Protein AF-A0A9E5FKU5-F1 (afdb_monomer_lite)

Sequence (200 aa):
MCGKFMVETLPLEEPFHWKNTEWNAHSIFFLQFTIFSQDIYVVFNFYYYFYPKIKNKFMKKFILFIGLGLILATFNSCKKAGCTDLKADNYSSKAKTNDGSCTYSEKLIFWQNYASTQTWGGSAVLKIYVDGAYLGSFATSEYIATAPDCASNGQLNKTIDFGNSTTKTVNVKVLDENNYEWYNQNITMNAGSCTTYQIL

Secondary structure (DSSP, 8-state):
------------PPP---------S--PEEEEEEEEETTEEEEEEEEE--------HHHHHHHHHHHHHHHHTT----PPBS---TTSTT--TT-SB--S---EEEEEEEE--TTGGGTSTT--EEEEEETTEEEEEEETT---SS---SS---SEEEEEEEET-SEEEEEEEEEETT--EEEEEEEEEETTS-EEEE--

Foldseek 3Di:
DPDDPDPDPDDDDDDDDDPDDDDDQDDWDWDWDWDDDPPDTDIDTDTDGDDPDDPDPVVVVVVVVVVVVVVVVPPDDPQAEDQCDPLFPGHDPSHPHYPLQGWFKAKEAEFEAQVQLVVPPPFQKKWKDKQNHTFDMDTSRDHDHDFDFRVDCHRHMDMDTPTSDQKDKIWIWIATPVRDTPDTDIDMDGGPDHHYDYND

Radius of gyration: 33.8 Å; chains: 1; bounding box: 79×30×86 Å

pLDDT: mean 75.84, std 24.45, range [28.92, 98.31]

Structure (mmCIF, N/CA/C/O backbone):
data_AF-A0A9E5FKU5-F1
#
_entry.id   AF-A0A9E5FKU5-F1
#
loop_
_atom_site.group_PDB
_atom_site.id
_atom_site.type_symbol
_atom_site.label_atom_id
_atom_site.label_alt_id
_atom_site.label_comp_id
_atom_site.label_asym_id
_atom_site.label_entity_id
_atom_site.label_seq_id
_atom_site.pdbx_PDB_ins_code
_atom_site.Cartn_x
_atom_site.Cartn_y
_atom_site.Cartn_z
_atom_site.occupancy
_atom_site.B_iso_or_equiv
_atom_site.auth_seq_id
_atom_site.auth_comp_id
_atom_site.auth_asym_id
_atom_site.auth_atom_id
_atom_site.pdbx_PDB_model_num
ATOM 1 N N . MET A 1 1 ? -19.708 -5.131 25.000 1.00 35.03 1 MET A N 1
ATOM 2 C CA . MET A 1 1 ? -20.555 -4.529 23.944 1.00 35.03 1 MET A CA 1
ATOM 3 C C . MET A 1 1 ? -21.812 -3.913 24.562 1.00 35.03 1 MET A C 1
ATOM 5 O O . MET A 1 1 ? -22.457 -4.572 25.370 1.00 35.03 1 MET A O 1
ATOM 9 N N . CYS A 1 2 ? -22.143 -2.652 24.254 1.00 37.88 2 CYS A N 1
ATOM 10 C CA . CYS A 1 2 ? -23.420 -2.040 24.659 1.00 37.88 2 CYS A CA 1
ATOM 11 C C . CYS A 1 2 ? -24.486 -2.592 23.690 1.00 37.88 2 CYS A C 1
ATOM 13 O O . CYS A 1 2 ? -24.573 -2.160 22.543 1.00 37.88 2 CYS A O 1
ATOM 15 N N . GLY A 1 3 ? -25.208 -3.630 24.124 1.00 33.97 3 GLY A N 1
ATOM 16 C CA . GLY A 1 3 ? -26.333 -4.188 23.383 1.00 33.97 3 GLY A CA 1
ATOM 17 C C . GLY A 1 3 ? -27.404 -3.119 23.192 1.00 33.97 3 GLY A C 1
ATOM 18 O O . GLY A 1 3 ? -27.646 -2.295 24.076 1.00 33.97 3 GLY A O 1
ATOM 19 N N . LYS A 1 4 ? -28.026 -3.108 22.015 1.00 35.72 4 LYS A N 1
ATOM 20 C CA . LYS A 1 4 ? -29.236 -2.335 21.749 1.00 35.72 4 LYS A CA 1
ATOM 21 C C . LYS A 1 4 ? -30.261 -2.738 22.814 1.00 35.72 4 LYS A C 1
ATOM 23 O O . LYS A 1 4 ? -30.715 -3.877 22.813 1.00 35.72 4 LYS A O 1
ATOM 28 N N . PHE A 1 5 ? -30.580 -1.837 23.743 1.00 32.62 5 PHE A N 1
ATOM 29 C CA . PHE A 1 5 ? -31.650 -2.051 24.715 1.00 32.62 5 PHE A CA 1
ATOM 30 C C . PHE A 1 5 ? -32.976 -2.055 23.954 1.00 32.62 5 PHE A C 1
ATOM 32 O O . PHE A 1 5 ? -33.588 -1.011 23.744 1.00 32.62 5 PHE A O 1
ATOM 39 N N . MET A 1 6 ? -33.385 -3.227 23.479 1.00 30.66 6 MET A N 1
ATOM 40 C CA . MET A 1 6 ? -34.760 -3.464 23.067 1.00 30.66 6 MET A CA 1
ATOM 41 C C . MET A 1 6 ? -35.475 -4.019 24.291 1.00 30.66 6 MET A C 1
ATOM 43 O O . MET A 1 6 ? -35.272 -5.163 24.685 1.00 30.66 6 MET A O 1
ATOM 47 N N . VAL A 1 7 ? -36.237 -3.151 24.954 1.00 31.56 7 VAL A N 1
ATOM 48 C CA . VAL A 1 7 ? -37.189 -3.560 25.984 1.00 31.56 7 VAL A CA 1
ATOM 49 C C . VAL A 1 7 ? -38.408 -4.081 25.233 1.00 31.56 7 VAL A C 1
ATOM 51 O O . VAL A 1 7 ? -39.302 -3.315 24.892 1.00 31.56 7 VAL A O 1
ATOM 54 N N . GLU A 1 8 ? -38.417 -5.370 24.906 1.00 32.34 8 GLU A N 1
ATOM 55 C CA . GLU A 1 8 ? -39.659 -6.037 24.528 1.00 32.34 8 GLU A CA 1
ATOM 56 C C . GLU A 1 8 ? -40.404 -6.380 25.814 1.00 32.34 8 GLU A C 1
ATOM 58 O O . GLU A 1 8 ? -40.027 -7.270 26.576 1.00 32.34 8 GLU A O 1
ATOM 63 N N . THR A 1 9 ? -41.455 -5.612 26.093 1.00 32.81 9 THR A N 1
ATOM 64 C CA . THR A 1 9 ? -42.452 -5.980 27.091 1.00 32.81 9 THR A CA 1
ATOM 65 C C . THR A 1 9 ? -43.253 -7.140 26.510 1.00 32.81 9 THR A C 1
ATOM 67 O O . THR A 1 9 ? -44.116 -6.917 25.660 1.00 32.81 9 THR A O 1
ATOM 70 N N . LEU A 1 10 ? -42.960 -8.375 26.921 1.00 32.91 10 LEU A N 1
ATOM 71 C CA . LEU A 1 10 ? -43.871 -9.481 26.637 1.00 32.91 10 LEU A CA 1
ATOM 72 C C . LEU A 1 10 ? -45.219 -9.182 27.319 1.00 32.91 10 LEU A C 1
ATOM 74 O O . LEU A 1 10 ? -45.225 -8.716 28.465 1.00 32.91 10 LEU A O 1
ATOM 78 N N . PRO A 1 11 ? -46.349 -9.376 26.620 1.00 31.19 11 PRO A N 1
ATOM 79 C CA . PRO A 1 11 ? -47.666 -9.082 27.161 1.00 31.19 11 PRO A CA 1
ATOM 80 C C . PRO A 1 11 ? -47.907 -9.940 28.405 1.00 31.19 11 PRO A C 1
ATOM 82 O O . PRO A 1 11 ? -47.699 -11.151 28.392 1.00 31.19 11 PRO A O 1
ATOM 85 N N . LEU A 1 12 ? -48.313 -9.278 29.489 1.00 32.62 12 LEU A N 1
ATOM 86 C CA . LEU A 1 12 ? -48.772 -9.920 30.713 1.00 32.62 12 LEU A CA 1
ATOM 87 C C . LEU A 1 12 ? -49.976 -10.805 30.360 1.00 32.62 12 LEU A C 1
ATOM 89 O O . LEU A 1 12 ? -51.011 -10.279 29.951 1.00 32.62 12 LEU A O 1
ATOM 93 N N . GLU A 1 13 ? -49.847 -12.124 30.507 1.00 35.19 13 GLU A N 1
ATOM 94 C CA . GLU A 1 13 ? -51.021 -12.996 30.568 1.00 35.19 13 GLU A CA 1
ATOM 95 C C . GLU A 1 13 ? -51.885 -12.601 31.781 1.00 35.19 13 GLU A C 1
ATOM 97 O O . GLU A 1 13 ? -51.386 -12.166 32.823 1.00 35.19 13 GLU A O 1
ATOM 102 N N . GLU A 1 14 ? -53.198 -12.669 31.575 1.00 37.25 14 GLU A N 1
ATOM 103 C CA . GLU A 1 14 ? -54.266 -12.027 32.344 1.00 37.25 14 GLU A CA 1
ATOM 104 C C . GLU A 1 14 ? -54.298 -12.310 33.865 1.00 37.25 14 GLU A C 1
ATOM 106 O O . GLU A 1 14 ? -53.792 -13.327 34.348 1.00 37.25 14 GLU A O 1
ATOM 111 N N . PRO A 1 15 ? -54.931 -11.419 34.662 1.00 33.78 15 PRO A N 1
ATOM 112 C CA . PRO A 1 15 ? -54.923 -11.506 36.116 1.00 33.78 15 PRO A CA 1
ATOM 113 C C . PRO A 1 15 ? -55.766 -12.682 36.623 1.00 33.78 15 PRO A C 1
ATOM 115 O O . PRO A 1 15 ? -56.990 -12.711 36.497 1.00 33.78 15 PRO A O 1
ATOM 118 N N . PHE A 1 16 ? -55.111 -13.624 37.301 1.00 31.00 16 PHE A N 1
ATOM 119 C CA . PHE A 1 16 ? -55.791 -14.671 38.054 1.00 31.00 16 PHE A CA 1
ATOM 120 C C . PHE A 1 16 ? -56.510 -14.049 39.265 1.00 31.00 16 PHE A C 1
ATOM 122 O O . PHE A 1 16 ? -55.887 -13.574 40.219 1.00 31.00 16 PHE A O 1
ATOM 129 N N . HIS A 1 17 ? -57.841 -14.020 39.208 1.00 28.92 17 HIS A N 1
ATOM 130 C CA . HIS A 1 17 ? -58.710 -13.593 40.300 1.00 28.92 17 HIS A CA 1
ATOM 131 C C . HIS A 1 17 ? -58.639 -14.588 41.470 1.00 28.92 17 HIS A C 1
ATOM 133 O O . HIS A 1 17 ? -59.134 -15.708 41.364 1.00 28.92 17 HIS A O 1
ATOM 139 N N . TRP A 1 18 ? -58.126 -14.156 42.625 1.00 31.81 18 TRP A N 1
ATOM 140 C CA . TRP A 1 18 ? -58.253 -14.901 43.882 1.00 31.81 18 TRP A CA 1
ATOM 141 C C . TRP A 1 18 ? -59.281 -14.211 44.786 1.00 31.81 18 TRP A C 1
ATOM 143 O O . TRP A 1 18 ? -59.086 -13.080 45.232 1.00 31.81 18 TRP A O 1
ATOM 153 N N . LYS A 1 19 ? -60.405 -14.893 45.035 1.00 31.81 19 LYS A N 1
ATOM 154 C CA . LYS A 1 19 ? -61.363 -14.543 46.092 1.00 31.81 19 LYS A CA 1
ATOM 155 C C . LYS A 1 19 ? -60.757 -14.885 47.458 1.00 31.81 19 LYS A C 1
ATOM 157 O O . LYS A 1 19 ? -60.243 -15.981 47.631 1.00 31.81 19 LYS A O 1
ATOM 162 N N . ASN A 1 20 ? -60.873 -13.940 48.393 1.00 38.78 20 ASN A N 1
ATOM 163 C CA . ASN A 1 20 ? -60.803 -14.056 49.855 1.00 38.78 20 ASN A CA 1
ATOM 164 C C . ASN A 1 20 ? -60.113 -15.299 50.444 1.00 38.78 20 ASN A C 1
ATOM 166 O O . ASN A 1 20 ? -60.769 -16.316 50.639 1.00 38.78 20 ASN A O 1
ATOM 170 N N . THR A 1 21 ? -58.869 -15.140 50.901 1.00 32.44 21 THR A N 1
ATOM 171 C CA . THR A 1 21 ? -58.333 -15.885 52.055 1.00 32.44 21 THR A CA 1
ATOM 172 C C . THR A 1 21 ? -57.189 -15.098 52.695 1.00 32.44 21 THR A C 1
ATOM 174 O O . THR A 1 21 ? -56.475 -14.355 52.026 1.00 32.44 21 THR A O 1
ATOM 177 N N . GLU A 1 22 ? -57.089 -15.205 54.014 1.00 33.56 22 GLU A N 1
ATOM 178 C CA . GLU A 1 22 ? -56.229 -14.433 54.909 1.00 33.56 22 GLU A CA 1
ATOM 179 C C . GLU A 1 22 ? -54.730 -14.549 54.563 1.00 33.56 22 GLU A C 1
ATOM 181 O O . GLU A 1 22 ? -54.222 -15.617 54.225 1.00 33.56 22 GLU A O 1
ATOM 186 N N . TRP A 1 23 ? -54.012 -13.424 54.637 1.00 35.03 23 TRP A N 1
ATOM 187 C CA . TRP A 1 23 ? -52.621 -13.294 54.194 1.00 35.03 23 TRP A CA 1
ATOM 188 C C . TRP A 1 23 ? -51.634 -13.719 55.290 1.00 35.03 23 TRP A C 1
ATOM 190 O O . TRP A 1 23 ? -51.460 -12.997 56.271 1.00 35.03 23 TRP A O 1
ATOM 200 N N . ASN A 1 24 ? -50.923 -14.832 55.084 1.00 30.25 24 ASN A N 1
ATOM 201 C CA . ASN A 1 24 ? -49.701 -15.165 55.823 1.00 30.25 24 ASN A CA 1
ATOM 202 C C . ASN A 1 24 ? -48.448 -14.804 55.001 1.00 30.25 24 ASN A C 1
ATOM 204 O O . ASN A 1 24 ? -48.411 -14.934 53.780 1.00 30.25 24 ASN A O 1
ATOM 208 N N . ALA A 1 25 ? -47.429 -14.302 55.696 1.00 35.94 25 ALA A N 1
ATOM 209 C CA . ALA A 1 25 ? -46.395 -13.380 55.218 1.00 35.94 25 ALA A CA 1
ATOM 210 C C . ALA A 1 25 ? -45.280 -13.930 54.289 1.00 35.94 25 ALA A C 1
ATOM 212 O O . ALA A 1 25 ? -44.162 -13.431 54.363 1.00 35.94 25 ALA A O 1
ATOM 213 N N . HIS A 1 26 ? -45.527 -14.901 53.402 1.00 38.62 26 HIS A N 1
ATOM 214 C CA . HIS A 1 26 ? -44.462 -15.532 52.589 1.00 38.62 26 HIS A CA 1
ATOM 215 C C . HIS A 1 26 ? -44.737 -15.594 51.073 1.00 38.62 26 HIS A C 1
ATOM 217 O O . HIS A 1 26 ? -44.364 -16.558 50.409 1.00 38.62 26 HIS A O 1
ATOM 223 N N . SER A 1 27 ? -45.365 -14.578 50.485 1.00 42.38 27 SER A N 1
ATOM 224 C CA . SER A 1 27 ? -45.537 -14.527 49.024 1.00 42.38 27 SER A CA 1
ATOM 225 C C . SER A 1 27 ? -44.300 -13.901 48.363 1.00 42.38 27 SER A C 1
ATOM 227 O O . SER A 1 27 ? -44.105 -12.688 48.443 1.00 42.38 27 SER A O 1
ATOM 229 N N . ILE A 1 28 ? -43.457 -14.718 47.724 1.00 47.97 28 ILE A N 1
ATOM 230 C CA . ILE A 1 28 ? -42.300 -14.273 46.926 1.00 47.97 28 ILE A CA 1
ATOM 231 C C . ILE A 1 28 ? -42.784 -14.002 45.498 1.00 47.97 28 ILE A C 1
ATOM 233 O O . ILE A 1 28 ? -43.271 -14.914 44.833 1.00 47.97 28 ILE A O 1
ATOM 237 N N . PHE A 1 29 ? -42.652 -12.764 45.018 1.00 48.91 29 PHE A N 1
ATOM 238 C CA . PHE A 1 29 ? -42.871 -12.436 43.605 1.00 48.91 29 PHE A CA 1
ATOM 239 C C . PHE A 1 29 ? -41.533 -12.438 42.866 1.00 48.91 29 PHE A C 1
ATOM 241 O O . PHE A 1 29 ? -40.591 -11.751 43.270 1.00 48.91 29 PHE A O 1
ATOM 248 N N . PHE A 1 30 ? -41.466 -13.218 41.789 1.00 47.22 30 PHE A N 1
ATOM 249 C CA . PHE A 1 30 ? -40.287 -13.360 40.942 1.00 47.22 30 PHE A CA 1
ATOM 250 C C . PHE A 1 30 ? -40.413 -12.426 39.742 1.00 47.22 30 PHE A C 1
ATOM 252 O O . PHE A 1 30 ? -41.356 -12.544 38.962 1.00 47.22 30 PHE A O 1
ATOM 259 N N . LEU A 1 31 ? -39.465 -11.501 39.592 1.00 48.41 31 LEU A N 1
ATOM 260 C CA . LEU A 1 31 ? -39.347 -10.681 38.391 1.00 48.41 31 LEU A CA 1
ATOM 261 C C . LEU A 1 31 ? -37.976 -10.952 37.767 1.00 48.41 31 LEU A C 1
ATOM 263 O O . LEU A 1 31 ? -36.940 -10.563 38.311 1.00 48.41 31 LEU A O 1
ATOM 267 N N . GLN A 1 32 ? -37.985 -11.684 36.654 1.00 50.00 32 GLN A N 1
ATOM 268 C CA . GLN A 1 32 ? -36.788 -12.065 35.913 1.00 50.00 32 GLN A CA 1
ATOM 269 C C . GLN A 1 32 ? -36.499 -10.995 34.858 1.00 50.00 32 GLN A C 1
ATOM 271 O O . GLN A 1 32 ? -37.307 -10.795 33.953 1.00 50.00 32 GLN A O 1
ATOM 276 N N . PHE A 1 33 ? -35.339 -10.343 34.931 1.00 46.09 33 PHE A N 1
ATOM 277 C CA . PHE A 1 33 ? -34.839 -9.527 33.825 1.00 46.09 33 PHE A CA 1
ATOM 278 C C . PHE A 1 33 ? -33.571 -10.154 33.262 1.00 46.09 33 PHE A C 1
ATOM 280 O O . PHE A 1 33 ? -32.589 -10.375 33.977 1.00 46.09 33 PHE A O 1
ATOM 287 N N . THR A 1 34 ? -33.599 -10.422 31.961 1.00 46.34 34 THR A N 1
ATOM 288 C CA . THR A 1 34 ? -32.463 -10.981 31.229 1.00 46.34 34 THR A CA 1
ATOM 289 C C . THR A 1 34 ? -31.906 -9.898 30.322 1.00 46.34 34 THR A C 1
ATOM 291 O O . THR A 1 34 ? -32.622 -9.383 29.466 1.00 46.34 34 THR A O 1
ATOM 294 N N . ILE A 1 35 ? -30.639 -9.533 30.518 1.00 49.44 35 ILE A N 1
ATOM 295 C CA . ILE A 1 35 ? -29.950 -8.575 29.650 1.00 49.44 35 ILE A CA 1
ATOM 296 C C . ILE A 1 35 ? -29.057 -9.366 28.696 1.00 49.44 35 ILE A C 1
ATOM 298 O O . ILE A 1 35 ? -28.172 -10.096 29.141 1.00 49.44 35 ILE A O 1
ATOM 302 N N . PHE A 1 36 ? -29.288 -9.208 27.392 1.00 39.84 36 PHE A N 1
ATOM 303 C CA . PHE A 1 36 ? -28.471 -9.815 26.343 1.00 39.84 36 PHE A CA 1
ATOM 304 C C . PHE A 1 36 ? -27.424 -8.829 25.814 1.00 39.84 36 PHE A C 1
ATOM 306 O O . PHE A 1 36 ? -27.740 -7.715 25.391 1.00 39.84 36 PHE A O 1
ATOM 313 N N . SER A 1 37 ? -26.168 -9.269 25.784 1.00 44.94 37 SER A N 1
ATOM 314 C CA . SER A 1 37 ? -25.103 -8.684 24.970 1.00 44.94 37 SER A CA 1
ATOM 315 C C . SER A 1 37 ? -24.270 -9.818 24.380 1.00 44.94 37 SER A C 1
ATOM 317 O O . SER A 1 37 ? -24.217 -10.891 24.975 1.00 44.94 37 SER A O 1
ATOM 319 N N . GLN A 1 38 ? -23.657 -9.584 23.217 1.00 44.19 38 GLN A N 1
ATOM 320 C CA . GLN A 1 38 ? -23.127 -10.605 22.298 1.00 44.19 38 GLN A CA 1
ATOM 321 C C . GLN A 1 38 ? -22.184 -11.654 22.929 1.00 44.19 38 GLN A C 1
ATOM 323 O O . GLN A 1 38 ? -22.086 -12.733 22.362 1.00 44.19 38 GLN A O 1
ATOM 328 N N . ASP A 1 39 ? -21.612 -11.409 24.118 1.00 38.81 39 ASP A N 1
ATOM 329 C CA . ASP A 1 39 ? -20.698 -12.339 24.804 1.00 38.81 39 ASP A CA 1
ATOM 330 C C . ASP A 1 39 ? -20.979 -12.572 26.309 1.00 38.81 39 ASP A C 1
ATOM 332 O O . ASP A 1 39 ? -20.217 -13.275 26.971 1.00 38.81 39 ASP A O 1
ATOM 336 N N . ILE A 1 40 ? -22.024 -11.974 26.908 1.00 40.16 40 ILE A N 1
ATOM 337 C CA . ILE A 1 40 ? -22.266 -12.063 28.366 1.00 40.16 40 ILE A CA 1
ATOM 338 C C . ILE A 1 40 ? -23.757 -12.231 28.674 1.00 40.16 40 ILE A C 1
ATOM 340 O O . ILE A 1 40 ? -24.580 -11.391 28.307 1.00 40.16 40 ILE A O 1
ATOM 344 N N . TYR A 1 41 ? -24.072 -13.279 29.441 1.00 48.22 41 TYR A N 1
ATOM 345 C CA . TYR A 1 41 ? -25.391 -13.533 30.017 1.00 48.22 41 TYR A CA 1
ATOM 346 C C . TYR A 1 41 ? -25.429 -13.019 31.456 1.00 48.22 41 TYR A C 1
ATOM 348 O O . TYR A 1 41 ? -24.822 -13.618 32.344 1.00 48.22 41 TYR A O 1
ATOM 356 N N . VAL A 1 42 ? -26.144 -11.917 31.701 1.00 46.56 42 VAL A N 1
ATOM 357 C CA . VAL A 1 42 ? -26.398 -11.447 33.070 1.00 46.56 42 VAL A CA 1
ATOM 358 C C . VAL A 1 42 ? -27.871 -11.631 33.393 1.00 46.56 42 VAL A C 1
ATOM 360 O O . VAL A 1 42 ? -28.744 -10.958 32.841 1.00 46.56 42 VAL A O 1
ATOM 363 N N . VAL A 1 43 ? -28.133 -12.574 34.295 1.00 46.62 43 VAL A N 1
ATOM 364 C CA . VAL A 1 43 ? -29.465 -12.856 34.821 1.00 46.62 43 VAL A CA 1
ATOM 365 C C . VAL A 1 43 ? -29.618 -12.114 36.141 1.00 46.62 43 VAL A C 1
ATOM 367 O O . VAL A 1 43 ? -28.986 -12.470 37.137 1.00 46.62 43 VAL A O 1
ATOM 370 N N . PHE A 1 44 ? -30.460 -11.083 36.158 1.00 47.84 44 PHE A N 1
ATOM 371 C CA . PHE A 1 44 ? -30.810 -10.393 37.393 1.00 47.84 44 PHE A CA 1
ATOM 372 C C . PHE A 1 44 ? -32.068 -11.032 37.979 1.00 47.84 44 PHE A C 1
ATOM 374 O O . PHE A 1 44 ? -33.174 -10.848 37.471 1.00 47.84 44 PHE A O 1
ATOM 381 N N . ASN A 1 45 ? -31.884 -11.795 39.057 1.00 46.91 45 ASN A N 1
ATOM 382 C CA . ASN A 1 45 ? -32.985 -12.328 39.853 1.00 46.91 45 ASN A CA 1
ATOM 383 C C . ASN A 1 45 ? -33.336 -11.309 40.942 1.00 46.91 45 ASN A C 1
ATOM 385 O O . ASN A 1 45 ? -32.579 -11.144 41.902 1.00 46.91 45 ASN A O 1
ATOM 389 N N . PHE A 1 46 ? -34.469 -10.620 40.799 1.00 50.56 46 PHE A N 1
ATOM 390 C CA . PHE A 1 46 ? -34.976 -9.731 41.841 1.00 50.56 46 PHE A CA 1
ATOM 391 C C . PHE A 1 46 ? -35.963 -10.486 42.732 1.00 50.56 46 PHE A C 1
ATOM 393 O O . PHE A 1 46 ? -37.057 -10.849 42.304 1.00 50.56 46 PHE A O 1
ATOM 400 N N . TYR A 1 47 ? -35.570 -10.704 43.986 1.00 46.88 47 TYR A N 1
ATOM 401 C CA . TYR A 1 47 ? -36.426 -11.287 45.015 1.00 46.88 47 TYR A CA 1
ATOM 402 C C . TYR A 1 47 ? -37.138 -10.165 45.772 1.00 46.88 47 TYR A C 1
ATOM 404 O O . TYR A 1 47 ? -36.513 -9.440 46.550 1.00 46.88 47 TYR A O 1
ATOM 412 N N . TYR A 1 48 ? -38.445 -10.010 45.557 1.00 44.75 48 TYR A N 1
ATOM 413 C CA . TYR A 1 48 ? -39.246 -9.063 46.328 1.00 44.75 48 TYR A CA 1
ATOM 414 C C . TYR A 1 48 ? -39.757 -9.722 47.608 1.00 44.75 48 TYR A C 1
ATOM 416 O O . TYR A 1 48 ? -40.644 -10.573 47.578 1.00 44.75 48 TYR A O 1
ATOM 424 N N . TYR A 1 49 ? -39.207 -9.294 48.743 1.00 42.12 49 TYR A N 1
ATOM 425 C CA . TYR A 1 49 ? -39.720 -9.639 50.066 1.00 42.12 49 TYR A CA 1
ATOM 426 C C . TYR A 1 49 ? -40.785 -8.625 50.488 1.00 42.12 49 TYR A C 1
ATOM 428 O O . TYR A 1 49 ? -40.532 -7.418 50.554 1.00 42.12 49 TYR A O 1
ATOM 436 N N . PHE A 1 50 ? -41.992 -9.110 50.782 1.00 43.94 50 PHE A N 1
ATOM 437 C CA . PHE A 1 50 ? -43.089 -8.276 51.265 1.00 43.94 50 PHE A CA 1
ATOM 438 C C . PHE A 1 50 ? -42.866 -7.945 52.748 1.00 43.94 50 PHE A C 1
ATOM 440 O O . PHE A 1 50 ? -43.270 -8.683 53.645 1.00 43.94 50 PHE A O 1
ATOM 447 N N . TYR A 1 51 ? -42.168 -6.843 53.024 1.00 49.38 51 TYR A N 1
ATOM 448 C CA . TYR A 1 51 ? -41.934 -6.406 54.400 1.00 49.38 51 TYR A CA 1
ATOM 449 C C . TYR A 1 51 ? -43.226 -5.873 55.052 1.00 49.38 51 TYR A C 1
ATOM 451 O O . TYR A 1 51 ? -44.012 -5.172 54.402 1.00 49.38 51 TYR A O 1
ATOM 459 N N . PRO A 1 52 ? -43.451 -6.135 56.354 1.00 48.53 52 PRO A N 1
ATOM 460 C CA . PRO A 1 52 ? -44.603 -5.606 57.077 1.00 48.53 52 PRO A CA 1
ATOM 461 C C . PRO A 1 52 ? -44.587 -4.068 57.112 1.00 48.53 52 PRO A C 1
ATOM 463 O O . PRO A 1 52 ? -43.531 -3.435 57.159 1.00 48.53 52 PRO A O 1
ATOM 466 N N . LYS A 1 53 ? -45.779 -3.447 57.099 1.00 49.56 53 LYS A N 1
ATOM 467 C CA . LYS A 1 53 ? -45.978 -1.981 57.086 1.00 49.56 53 LYS A CA 1
ATOM 468 C C . LYS A 1 53 ? -45.068 -1.268 58.102 1.00 49.56 53 LYS A C 1
ATOM 470 O O . LYS A 1 53 ? -45.349 -1.262 59.299 1.00 49.56 53 LYS A O 1
ATOM 475 N N . ILE A 1 54 ? -44.048 -0.558 57.613 1.00 55.25 54 ILE A N 1
ATOM 476 C CA . ILE A 1 54 ? -43.199 0.312 58.442 1.00 55.25 54 ILE A CA 1
ATOM 477 C C . ILE A 1 54 ? -44.052 1.495 58.930 1.00 55.25 54 ILE A C 1
ATOM 479 O O . ILE A 1 54 ? -44.450 2.365 58.146 1.00 55.25 54 ILE A O 1
ATOM 483 N N . LYS A 1 55 ? -44.378 1.522 60.227 1.00 58.25 55 LYS A N 1
ATOM 484 C CA . LYS A 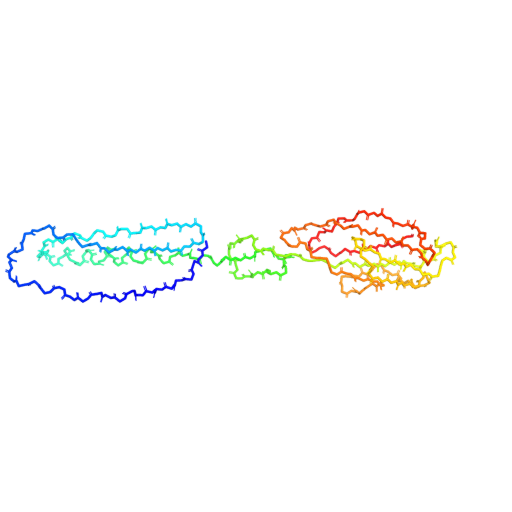1 55 ? -45.192 2.584 60.854 1.00 58.25 55 LYS A CA 1
ATOM 485 C C . LYS A 1 55 ? -44.384 3.849 61.177 1.00 58.25 55 LYS A C 1
ATOM 487 O O . LYS A 1 55 ? -44.969 4.910 61.372 1.00 58.25 55 LYS A O 1
ATOM 492 N N . ASN A 1 56 ? -43.051 3.763 61.187 1.00 57.34 56 ASN A N 1
ATOM 493 C CA . ASN A 1 56 ? -42.181 4.877 61.550 1.00 57.34 56 ASN A CA 1
ATOM 494 C C . ASN A 1 56 ? -41.916 5.807 60.347 1.00 57.34 56 ASN A C 1
ATOM 496 O O . ASN A 1 56 ? -41.223 5.448 59.390 1.00 57.34 56 ASN A O 1
ATOM 500 N N . LYS A 1 57 ? -42.483 7.020 60.402 1.00 58.75 57 LYS A N 1
ATOM 501 C CA . LYS A 1 57 ? -42.422 8.047 59.342 1.00 58.75 57 LYS A CA 1
ATOM 502 C C . LYS A 1 57 ? -40.984 8.479 59.012 1.00 58.75 57 LYS A C 1
ATOM 504 O O . LYS A 1 57 ? -40.729 8.901 57.887 1.00 58.75 57 LYS A O 1
ATOM 509 N N . PHE A 1 58 ? -40.055 8.337 59.962 1.00 63.25 58 PHE A N 1
ATOM 510 C CA . PHE A 1 58 ? -38.641 8.684 59.798 1.00 63.25 58 PHE A CA 1
ATOM 511 C C . PHE A 1 58 ? -37.875 7.649 58.950 1.00 63.25 58 PHE A C 1
ATOM 513 O O . PHE A 1 58 ? -37.204 8.011 57.987 1.00 63.25 58 PHE A O 1
ATOM 520 N N . MET A 1 59 ? -38.064 6.350 59.216 1.00 59.91 59 MET A N 1
ATOM 521 C CA . MET A 1 59 ? -37.376 5.264 58.493 1.00 59.91 59 MET A CA 1
ATOM 522 C C . MET A 1 59 ? -37.861 5.101 57.044 1.00 59.91 59 MET A C 1
ATOM 524 O O . MET A 1 59 ? -37.072 4.759 56.169 1.00 59.91 59 MET A O 1
ATOM 528 N N . LYS A 1 60 ? -39.132 5.422 56.755 1.00 57.47 60 LYS A N 1
ATOM 529 C CA . LYS A 1 60 ? -39.663 5.445 55.378 1.00 57.47 60 LYS A CA 1
ATOM 530 C C . LYS A 1 60 ? -38.958 6.464 54.486 1.00 57.47 60 LYS A C 1
ATOM 532 O O . LYS A 1 60 ? -38.668 6.158 53.336 1.00 57.47 60 LYS A O 1
ATOM 537 N N . LYS A 1 61 ? -38.672 7.659 55.013 1.00 63.34 61 LYS A N 1
ATOM 538 C CA . LYS A 1 61 ? -37.919 8.679 54.273 1.00 63.34 61 LYS A CA 1
ATOM 539 C C . LYS A 1 61 ? -36.483 8.217 54.034 1.00 63.34 61 LYS A C 1
ATOM 541 O O . LYS A 1 61 ? -35.987 8.366 52.928 1.00 63.34 61 LYS A O 1
ATOM 546 N N . PHE A 1 62 ? -35.860 7.592 55.031 1.00 66.50 62 PHE A N 1
ATOM 547 C CA . PHE A 1 62 ? -34.480 7.114 54.945 1.00 66.50 62 PHE A CA 1
ATOM 548 C C . PHE A 1 62 ? -34.288 6.018 53.883 1.00 66.50 62 PHE A C 1
ATOM 550 O O . PHE A 1 62 ? -33.373 6.106 53.073 1.00 66.50 62 PHE A O 1
ATOM 557 N N . ILE A 1 63 ? -35.198 5.039 53.817 1.00 67.50 63 ILE A N 1
ATOM 558 C CA . ILE A 1 63 ? -35.182 3.990 52.780 1.00 67.50 63 ILE A CA 1
ATOM 559 C C . ILE A 1 63 ? -35.382 4.594 51.381 1.00 67.50 63 ILE A C 1
ATOM 561 O O . ILE A 1 63 ? -34.729 4.174 50.430 1.00 67.50 63 ILE A O 1
ATOM 565 N N . LEU A 1 64 ? -36.237 5.613 51.257 1.00 66.12 64 LEU A N 1
ATOM 566 C CA . LEU A 1 64 ? -36.488 6.310 49.993 1.00 66.12 64 LEU A CA 1
ATOM 567 C C . LEU A 1 64 ? -35.253 7.108 49.529 1.00 66.12 64 LEU A C 1
ATOM 569 O O . LEU A 1 64 ? -34.930 7.098 48.345 1.00 66.12 64 LEU A O 1
ATOM 573 N N . PHE A 1 65 ? -34.509 7.713 50.460 1.00 64.81 65 PHE A N 1
ATOM 574 C CA . PHE A 1 65 ? -33.228 8.371 50.174 1.00 64.81 65 PHE A CA 1
ATOM 575 C C . PHE A 1 65 ? -32.111 7.381 49.807 1.00 64.81 65 PHE A C 1
ATOM 577 O O . PHE A 1 65 ? -31.354 7.652 48.878 1.00 64.81 65 PHE A O 1
ATOM 584 N N . ILE A 1 66 ? -32.028 6.222 50.473 1.00 69.38 66 ILE A N 1
ATOM 585 C CA . ILE A 1 66 ? -31.052 5.167 50.142 1.00 69.38 66 ILE A CA 1
ATOM 586 C C . ILE A 1 66 ? -31.348 4.565 48.761 1.00 69.38 66 ILE A C 1
ATOM 588 O O . ILE A 1 66 ? -30.434 4.405 47.956 1.00 69.38 66 ILE A O 1
ATOM 592 N N . GLY A 1 67 ? -32.620 4.285 48.455 1.00 65.12 67 GLY A N 1
ATOM 593 C CA . GLY A 1 67 ? -33.041 3.797 47.140 1.00 65.12 67 GLY A CA 1
ATOM 594 C C . GLY A 1 67 ? -32.735 4.793 46.018 1.00 65.12 67 GLY A C 1
ATOM 595 O O . GLY A 1 67 ? -32.207 4.405 44.980 1.00 65.12 67 GLY A O 1
ATOM 596 N N . LEU A 1 68 ? -32.980 6.088 46.246 1.00 67.44 68 LEU A N 1
ATOM 597 C CA . LEU A 1 68 ? -32.662 7.145 45.281 1.00 67.44 68 LEU A CA 1
ATOM 598 C C . LEU A 1 68 ? -31.144 7.315 45.079 1.00 67.44 68 LEU A C 1
ATOM 600 O O . LEU A 1 68 ? -30.695 7.497 43.949 1.00 67.44 68 LEU A O 1
ATOM 604 N N . GLY A 1 69 ? -30.351 7.198 46.150 1.00 63.62 69 GLY A N 1
ATOM 605 C CA . GLY A 1 69 ? -28.887 7.224 46.086 1.00 63.62 69 GLY A CA 1
ATOM 606 C C . GLY A 1 69 ? -28.291 6.033 45.328 1.00 63.62 69 GLY A C 1
ATOM 607 O O . GLY A 1 69 ? -27.364 6.212 44.541 1.00 63.62 69 GLY A O 1
ATOM 608 N N . LEU A 1 70 ? -28.860 4.834 45.497 1.00 63.19 70 LEU A N 1
ATOM 609 C CA . LEU A 1 70 ? -28.463 3.633 44.753 1.00 63.19 70 LEU A CA 1
ATOM 610 C C . LEU A 1 70 ? -28.821 3.724 43.264 1.00 63.19 70 LEU A C 1
ATOM 612 O O . LEU A 1 70 ? -28.016 3.335 42.424 1.00 63.19 70 LEU A O 1
ATOM 616 N N . ILE A 1 71 ? -29.982 4.289 42.919 1.00 63.06 71 ILE A N 1
ATOM 617 C CA . ILE A 1 71 ? -30.385 4.500 41.520 1.00 63.06 71 ILE A CA 1
ATOM 618 C C . ILE A 1 71 ? -29.438 5.498 40.833 1.00 63.06 71 ILE A C 1
ATOM 620 O O . ILE A 1 71 ? -28.961 5.232 39.731 1.00 63.06 71 ILE A O 1
ATOM 624 N N . LEU A 1 72 ? -29.068 6.592 41.508 1.00 58.56 72 LEU A N 1
ATOM 625 C CA . LEU A 1 72 ? -28.119 7.587 40.989 1.00 58.56 72 LEU A CA 1
ATOM 626 C C . LEU A 1 72 ? -26.685 7.044 40.813 1.00 58.56 72 LEU A C 1
ATOM 628 O O . LEU A 1 72 ? -25.952 7.538 39.957 1.00 58.56 72 LEU A O 1
ATOM 632 N N . ALA A 1 73 ? -26.290 6.006 41.559 1.00 57.97 73 ALA A N 1
ATOM 633 C CA . ALA A 1 73 ? -24.968 5.381 41.450 1.00 57.97 73 ALA A CA 1
ATOM 634 C C . ALA A 1 73 ? -24.792 4.492 40.200 1.00 57.97 73 ALA A C 1
ATOM 636 O O . ALA A 1 73 ? -23.662 4.156 39.847 1.00 57.97 73 ALA A O 1
ATOM 637 N N . THR A 1 74 ? -25.876 4.131 39.501 1.00 58.59 74 THR A N 1
ATOM 638 C CA . THR A 1 74 ? -25.82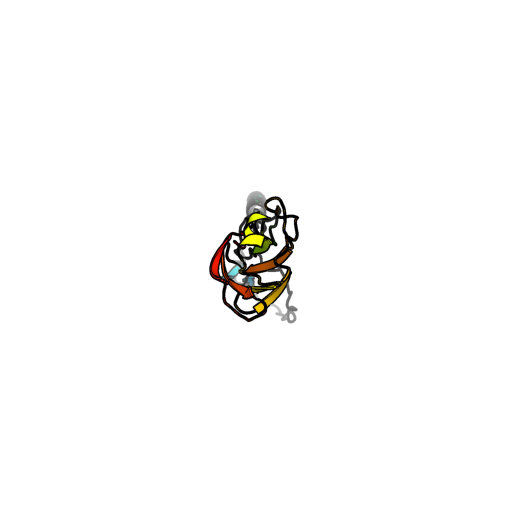6 3.205 38.347 1.00 58.59 74 THR A CA 1
ATOM 639 C C . THR A 1 74 ? -25.652 3.878 36.978 1.00 58.59 74 THR A C 1
ATOM 641 O O . THR A 1 74 ? -25.475 3.185 35.979 1.00 58.59 74 THR A O 1
ATOM 644 N N . PHE A 1 75 ? -25.642 5.214 36.891 1.00 54.84 75 PHE A N 1
ATOM 645 C CA . PHE A 1 75 ? -25.648 5.924 35.598 1.00 54.84 75 PHE A CA 1
ATOM 646 C C . PHE A 1 75 ? -24.276 6.218 34.985 1.00 54.84 75 PHE A C 1
ATOM 648 O O . PHE A 1 75 ? -24.200 6.759 33.879 1.00 54.84 75 PHE A O 1
ATOM 655 N N . ASN A 1 76 ? -23.175 5.875 35.652 1.00 57.16 76 ASN A N 1
ATOM 656 C CA . ASN A 1 76 ? -21.859 6.220 35.133 1.00 57.16 76 ASN A CA 1
ATOM 657 C C . ASN A 1 76 ? -21.232 5.096 34.302 1.00 57.16 76 ASN A C 1
ATOM 659 O O . ASN A 1 76 ? -20.604 4.180 34.823 1.00 57.16 76 ASN A O 1
ATOM 663 N N . SER A 1 77 ? -21.278 5.334 32.983 1.00 57.84 77 SER A N 1
ATOM 664 C CA . SER A 1 77 ? -20.178 5.102 32.033 1.00 57.84 77 SER A CA 1
ATOM 665 C C . SER A 1 77 ? -20.309 3.900 31.082 1.00 57.84 77 SER A C 1
ATOM 667 O O . SER A 1 77 ? -19.458 3.013 31.073 1.00 57.84 77 SER A O 1
ATOM 669 N N . CYS A 1 78 ? -21.283 3.923 30.154 1.00 65.25 78 CYS A N 1
ATOM 670 C CA . CYS A 1 78 ? -21.055 3.268 28.851 1.00 65.25 78 CYS A CA 1
ATOM 671 C C . CYS A 1 78 ? -20.090 4.170 28.060 1.00 65.25 78 CYS A C 1
ATOM 673 O O . CYS A 1 78 ? -20.473 5.188 27.476 1.00 65.25 78 CYS A O 1
ATOM 675 N N . LYS A 1 79 ? -18.795 3.837 28.098 1.00 70.00 79 LYS A N 1
ATOM 676 C CA . LYS A 1 79 ? -17.807 4.410 27.179 1.00 70.00 79 LYS A CA 1
ATOM 677 C C . LYS A 1 79 ? -18.184 3.959 25.772 1.00 70.00 79 LYS A C 1
ATOM 679 O O . LYS A 1 79 ? -18.317 2.765 25.522 1.00 70.00 79 LYS A O 1
ATOM 684 N N . LYS A 1 80 ? -18.378 4.911 24.858 1.00 80.81 80 LYS A N 1
ATOM 685 C CA . LYS A 1 80 ? -18.653 4.592 23.456 1.00 80.81 80 LYS A CA 1
ATOM 686 C C . LYS A 1 80 ? -17.482 3.771 22.908 1.00 80.81 80 LYS A C 1
ATOM 688 O O . LYS A 1 80 ? -16.349 4.246 22.953 1.00 80.81 80 LYS A O 1
ATOM 693 N N . ALA A 1 81 ? -17.759 2.558 22.451 1.00 89.31 81 ALA A N 1
ATOM 694 C CA . ALA A 1 81 ? -16.767 1.690 21.836 1.00 89.31 81 ALA A CA 1
ATOM 695 C C . ALA A 1 81 ? -16.699 1.952 20.321 1.00 89.31 81 ALA A C 1
ATOM 697 O O . ALA A 1 81 ? -17.669 2.445 19.738 1.00 89.31 81 ALA A O 1
ATOM 698 N N . GLY A 1 82 ? -15.541 1.703 19.726 1.00 92.44 82 GLY A N 1
ATOM 699 C CA . GLY A 1 82 ? -15.262 1.895 18.302 1.00 92.44 82 GLY A CA 1
ATOM 700 C C . GLY A 1 82 ? -13.758 1.939 18.062 1.00 92.44 82 GLY A C 1
ATOM 701 O O . GLY A 1 82 ? -12.992 2.018 19.024 1.00 92.44 82 GLY A O 1
ATOM 702 N N . CYS A 1 83 ? -13.323 1.955 16.804 1.00 95.94 83 CYS A N 1
ATOM 703 C CA . CYS A 1 83 ? -11.902 2.093 16.510 1.00 95.94 83 CYS A CA 1
ATOM 704 C C . CYS A 1 83 ? -11.343 3.428 17.041 1.00 95.94 83 CYS A C 1
ATOM 706 O O . CYS A 1 83 ? -11.866 4.506 16.740 1.00 95.94 83 CYS A O 1
ATOM 708 N N . THR A 1 84 ? -10.273 3.351 17.836 1.00 95.50 84 THR A N 1
ATOM 709 C CA . THR A 1 84 ? -9.582 4.518 18.416 1.00 95.50 84 THR A CA 1
ATOM 710 C C . THR A 1 84 ? -8.249 4.829 17.735 1.00 95.50 84 THR A C 1
ATOM 712 O O . THR A 1 84 ? -7.568 5.762 18.151 1.00 95.50 84 THR A O 1
ATOM 715 N N . ASP A 1 85 ? -7.843 4.040 16.740 1.00 95.25 85 ASP A N 1
ATOM 716 C CA . ASP A 1 85 ? -6.594 4.248 16.008 1.00 95.25 85 ASP A CA 1
ATOM 717 C C . ASP A 1 85 ? -6.782 5.312 14.923 1.00 95.25 85 ASP A C 1
ATOM 719 O O . ASP A 1 85 ? -7.622 5.154 14.043 1.00 95.25 85 ASP A O 1
ATOM 723 N N . LEU A 1 86 ? -5.991 6.386 14.981 1.00 93.94 86 LEU A N 1
ATOM 724 C CA . LEU A 1 86 ? -6.025 7.497 14.022 1.00 93.94 86 LEU A CA 1
ATOM 725 C C . LEU A 1 86 ? -5.634 7.089 12.597 1.00 93.94 86 LEU A C 1
ATOM 727 O O . LEU A 1 86 ? -5.922 7.830 11.663 1.00 93.94 86 LEU A O 1
ATOM 731 N N . LYS A 1 87 ? -4.947 5.954 12.437 1.00 92.62 87 LYS A N 1
ATOM 732 C CA . LYS A 1 87 ? -4.509 5.435 11.138 1.00 92.62 87 LYS A CA 1
ATOM 733 C C . LYS A 1 87 ? -5.537 4.516 10.477 1.00 92.62 87 LYS A C 1
ATOM 735 O O . LYS A 1 87 ? -5.301 4.084 9.357 1.00 92.62 87 LYS A O 1
ATOM 740 N N . ALA A 1 88 ? -6.621 4.175 11.172 1.00 95.19 88 ALA A N 1
ATOM 741 C CA . ALA A 1 88 ? -7.665 3.308 10.643 1.00 95.19 88 ALA A CA 1
ATOM 742 C C . ALA A 1 88 ? -8.677 4.092 9.800 1.00 95.19 88 ALA A C 1
ATOM 744 O O . ALA A 1 88 ? -9.068 5.207 10.151 1.00 95.19 88 ALA A O 1
ATOM 745 N N . ASP A 1 89 ? -9.191 3.456 8.753 1.00 94.31 89 ASP A N 1
ATOM 746 C CA . ASP A 1 89 ? -10.196 4.023 7.847 1.00 94.31 89 ASP A CA 1
ATOM 747 C C . ASP A 1 89 ? -11.531 4.293 8.553 1.00 94.31 89 ASP A C 1
ATOM 749 O O . ASP A 1 89 ? -12.296 5.180 8.175 1.00 94.31 89 ASP A O 1
ATOM 753 N N . ASN A 1 90 ? -11.814 3.537 9.614 1.00 94.56 90 ASN A N 1
ATOM 754 C CA . ASN A 1 90 ? -13.029 3.637 10.416 1.00 94.56 90 ASN A CA 1
ATOM 755 C C . ASN A 1 90 ? -12.790 4.252 11.807 1.00 94.56 90 ASN A C 1
ATOM 757 O O . ASN A 1 90 ? -13.566 4.010 12.740 1.00 94.56 90 ASN A O 1
ATOM 761 N N . TYR A 1 91 ? -11.734 5.059 11.957 1.00 95.00 91 TYR A N 1
ATOM 762 C CA . TYR A 1 91 ? -11.466 5.817 13.177 1.00 95.00 91 TYR A CA 1
ATOM 763 C C . TYR A 1 91 ? -12.693 6.619 13.640 1.00 95.00 91 TYR A C 1
ATOM 765 O O . TYR A 1 91 ? -13.296 7.389 12.890 1.00 95.00 91 TYR A O 1
ATOM 773 N N . SER A 1 92 ? -13.033 6.505 14.926 1.00 94.56 92 SER A N 1
ATOM 774 C CA . SER A 1 92 ? -14.098 7.289 15.549 1.00 94.56 92 SER A CA 1
ATOM 775 C C . SER A 1 92 ? -13.551 8.119 16.706 1.00 94.56 92 SER A C 1
ATOM 777 O O . SER A 1 92 ? -13.345 7.613 17.806 1.00 94.56 92 SER A O 1
ATOM 779 N N . SER A 1 93 ? -13.490 9.442 16.529 1.00 94.31 93 SER A N 1
ATOM 780 C CA . SER A 1 93 ? -13.116 10.397 17.592 1.00 94.31 93 SER A CA 1
ATOM 781 C C . SER A 1 93 ? -14.032 10.371 18.821 1.00 94.31 93 SER A C 1
ATOM 783 O O . SER A 1 93 ? -13.668 10.835 19.899 1.00 94.31 93 SER A O 1
ATOM 785 N N . LYS A 1 94 ? -15.244 9.820 18.678 1.00 89.69 94 LYS A N 1
ATOM 786 C CA . LYS A 1 94 ? -16.194 9.639 19.783 1.00 89.69 94 LYS A CA 1
ATOM 787 C C . LYS A 1 94 ? -15.944 8.345 20.565 1.00 89.69 94 LYS A C 1
ATOM 789 O O . LYS A 1 94 ? -16.561 8.175 21.616 1.00 89.69 94 LYS A O 1
ATOM 794 N N . ALA A 1 95 ? -15.122 7.427 20.051 1.00 89.50 95 ALA A N 1
ATOM 795 C CA . ALA A 1 95 ? -14.814 6.172 20.721 1.00 89.50 95 ALA A CA 1
ATOM 796 C C . ALA A 1 95 ? -13.829 6.432 21.868 1.00 89.50 95 ALA A C 1
ATOM 798 O O . ALA A 1 95 ? -12.802 7.079 21.701 1.00 89.50 95 ALA A O 1
ATOM 799 N N . LYS A 1 96 ? -14.167 5.941 23.059 1.00 87.50 96 LYS A N 1
ATOM 800 C CA . LYS A 1 96 ? -13.346 6.026 24.276 1.00 87.50 96 LYS A CA 1
ATOM 801 C C . LYS A 1 96 ? -12.698 4.685 24.625 1.00 87.50 96 LYS A C 1
ATOM 803 O O . LYS A 1 96 ? -12.002 4.579 25.634 1.00 87.50 96 LYS A O 1
ATOM 808 N N . THR A 1 97 ? -12.998 3.634 23.867 1.00 89.12 97 THR A N 1
ATOM 809 C CA . THR A 1 97 ? -12.499 2.273 24.081 1.00 89.12 97 THR A CA 1
ATOM 810 C C . THR A 1 97 ? -12.431 1.576 22.731 1.00 89.12 97 THR A C 1
ATOM 812 O O . THR A 1 97 ? -13.439 1.551 22.025 1.00 89.12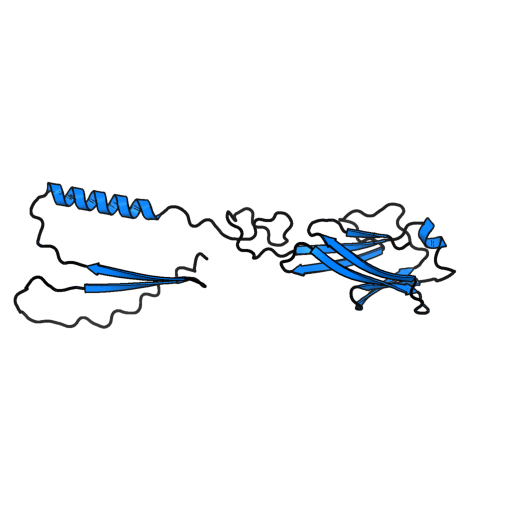 97 THR A O 1
ATOM 815 N N . ASN A 1 98 ? -11.257 1.042 22.391 1.00 91.56 98 ASN A N 1
ATOM 816 C CA . ASN A 1 98 ? -11.073 0.270 21.169 1.00 91.56 98 ASN A CA 1
ATOM 817 C C . ASN A 1 98 ? -11.877 -1.032 21.259 1.00 91.56 98 ASN A C 1
ATOM 819 O O . ASN A 1 98 ? -11.762 -1.750 22.252 1.00 91.56 98 ASN A O 1
ATOM 823 N N . ASP A 1 99 ? -12.685 -1.321 20.246 1.00 91.12 99 ASP A N 1
ATOM 824 C CA . ASP A 1 99 ? -13.451 -2.566 20.129 1.00 91.12 99 ASP A CA 1
ATOM 825 C C . ASP A 1 99 ? -12.805 -3.590 19.184 1.00 91.12 99 ASP A C 1
ATOM 827 O O . ASP A 1 99 ? -13.377 -4.651 18.959 1.00 91.12 99 ASP A O 1
ATOM 831 N N . GLY A 1 100 ? -11.621 -3.291 18.637 1.00 91.12 100 GLY A N 1
ATOM 832 C CA . GLY A 1 100 ? -10.922 -4.170 17.696 1.00 91.12 100 GLY A CA 1
ATOM 833 C C . GLY A 1 100 ? -11.514 -4.164 16.284 1.00 91.12 100 GLY A C 1
ATOM 834 O O . GLY A 1 100 ? -11.063 -4.931 15.435 1.00 91.12 100 GLY A O 1
ATOM 835 N N . SER A 1 101 ? -12.489 -3.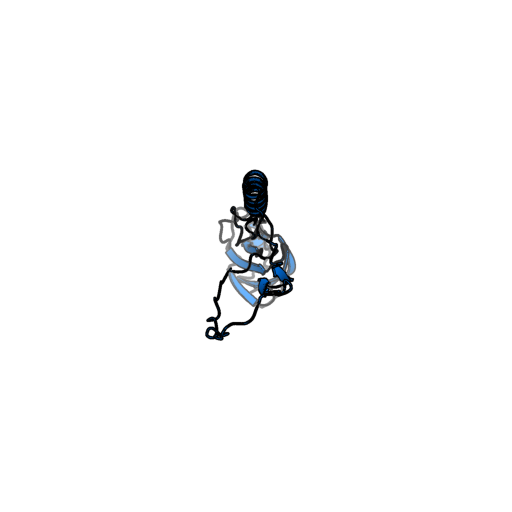290 16.008 1.00 94.31 101 SER A N 1
ATOM 836 C CA . SER A 1 101 ? -13.111 -3.166 14.685 1.00 94.31 101 SER A CA 1
ATOM 837 C C . SER A 1 101 ? -12.267 -2.394 13.672 1.00 94.31 101 SER A C 1
ATOM 839 O O . SER A 1 101 ? -12.710 -2.235 12.540 1.00 94.31 101 SER A O 1
ATOM 841 N N . CYS A 1 102 ? -11.090 -1.888 14.057 1.00 96.94 102 CYS A N 1
ATOM 842 C CA . CYS A 1 102 ? -10.249 -1.062 13.195 1.00 96.94 102 CYS A CA 1
ATOM 843 C C . CYS A 1 102 ? -9.954 -1.749 11.860 1.00 96.94 102 CYS A C 1
ATOM 845 O O . CYS A 1 102 ? -9.499 -2.890 11.850 1.00 96.94 102 CYS A O 1
ATOM 847 N N . THR A 1 103 ? -10.197 -1.039 10.761 1.00 96.88 103 THR A N 1
ATOM 848 C CA . THR A 1 103 ? -9.863 -1.475 9.403 1.00 96.88 103 THR A CA 1
ATOM 849 C C . THR A 1 103 ? -8.846 -0.528 8.793 1.00 96.88 103 THR A C 1
ATOM 851 O O . THR A 1 103 ? -8.911 0.678 9.032 1.00 96.88 103 THR A O 1
ATOM 854 N N . TYR A 1 104 ? -7.927 -1.063 8.001 1.00 96.88 104 TYR A N 1
ATOM 855 C CA . TYR A 1 104 ? -6.833 -0.298 7.424 1.00 96.88 104 TYR A CA 1
ATOM 856 C C . TYR A 1 104 ? -6.698 -0.591 5.936 1.00 96.88 104 TYR A C 1
ATOM 858 O O . TYR A 1 104 ? -6.793 -1.740 5.504 1.00 96.88 104 TYR A O 1
ATOM 866 N N . SER A 1 105 ? -6.382 0.442 5.169 1.00 95.69 105 SER A N 1
ATOM 867 C CA . SER A 1 105 ? -5.975 0.331 3.779 1.00 95.69 105 SER A CA 1
ATOM 868 C C . SER A 1 105 ? -4.838 1.303 3.495 1.00 95.69 105 SER A C 1
ATOM 870 O O . SER A 1 105 ? -4.649 2.295 4.197 1.00 95.69 105 SER A O 1
ATOM 872 N N . GLU A 1 106 ? -4.028 0.993 2.488 1.00 95.44 106 GLU A N 1
ATOM 873 C CA . GLU A 1 106 ? -2.896 1.836 2.111 1.00 95.44 106 GLU A CA 1
ATOM 874 C C . GLU A 1 106 ? -2.727 1.869 0.595 1.00 95.44 106 GLU A C 1
ATOM 876 O O . GLU A 1 106 ? -2.943 0.870 -0.101 1.00 95.44 106 GLU A O 1
ATOM 881 N N . LYS A 1 107 ? -2.329 3.030 0.071 1.00 95.12 107 LYS A N 1
ATOM 882 C CA . LYS A 1 107 ? -2.106 3.217 -1.362 1.00 95.12 107 LYS A CA 1
ATOM 883 C C . LYS A 1 107 ? -0.671 2.831 -1.709 1.00 95.12 107 LYS A C 1
ATOM 885 O O . LYS A 1 107 ? 0.277 3.449 -1.236 1.00 95.12 107 LYS A O 1
ATOM 890 N N . LEU A 1 108 ? -0.517 1.830 -2.572 1.00 96.19 108 LEU A N 1
ATOM 891 C CA . LEU A 1 108 ? 0.759 1.469 -3.178 1.00 96.19 108 LEU A CA 1
ATOM 892 C C . LEU A 1 108 ? 0.946 2.262 -4.471 1.00 96.19 108 LEU A C 1
ATOM 894 O O . LEU A 1 108 ? 0.164 2.089 -5.407 1.00 96.19 108 LEU A O 1
ATOM 898 N N . ILE A 1 109 ? 1.964 3.120 -4.524 1.00 96.94 109 ILE A N 1
ATOM 899 C CA . ILE A 1 109 ? 2.236 3.996 -5.670 1.00 96.94 109 ILE A CA 1
ATOM 900 C C . ILE A 1 109 ? 3.493 3.523 -6.395 1.00 96.94 109 ILE A C 1
ATOM 902 O O . ILE A 1 109 ? 4.584 3.544 -5.834 1.00 96.94 109 ILE A O 1
ATOM 906 N N . PHE A 1 110 ? 3.348 3.146 -7.659 1.00 97.06 110 PHE A N 1
ATOM 907 C CA . PHE A 1 110 ? 4.443 2.761 -8.537 1.00 97.06 110 PHE A CA 1
ATOM 908 C C . PHE A 1 110 ? 4.971 3.977 -9.281 1.00 97.06 110 PHE A C 1
ATOM 910 O O . PHE A 1 110 ? 4.198 4.745 -9.866 1.00 97.06 110 PHE A O 1
ATOM 917 N N . TRP A 1 111 ? 6.289 4.133 -9.282 1.00 97.00 111 TRP A N 1
ATOM 918 C CA . TRP A 1 111 ? 6.947 5.183 -10.040 1.00 97.00 111 TRP A CA 1
ATOM 919 C C . TRP A 1 111 ? 8.350 4.770 -10.489 1.00 97.00 111 TRP A C 1
ATOM 921 O O . TRP A 1 111 ? 8.936 3.839 -9.949 1.00 97.00 111 TRP A O 1
ATOM 931 N N . GLN A 1 112 ? 8.905 5.479 -11.460 1.00 96.38 112 GLN A N 1
ATOM 932 C CA . GLN A 1 112 ? 10.302 5.405 -11.860 1.00 96.38 112 GLN A CA 1
ATOM 933 C C . GLN A 1 112 ? 10.823 6.806 -12.176 1.00 96.38 112 GLN A C 1
ATOM 935 O O . GLN A 1 112 ? 10.064 7.697 -12.575 1.00 96.38 112 GLN A O 1
ATOM 940 N N . ASN A 1 113 ? 12.125 7.003 -11.989 1.00 96.12 113 ASN A N 1
ATOM 941 C CA . ASN A 1 113 ? 12.786 8.262 -12.312 1.00 96.12 113 ASN A CA 1
ATOM 942 C C . ASN A 1 113 ? 13.433 8.198 -13.704 1.00 96.12 113 ASN A C 1
ATOM 944 O O . ASN A 1 113 ? 13.438 7.159 -14.362 1.00 96.12 113 ASN A O 1
ATOM 948 N N . TYR A 1 114 ? 14.010 9.317 -14.144 1.00 94.62 114 TYR A N 1
ATOM 949 C CA . TYR A 1 114 ? 14.692 9.384 -15.436 1.00 94.62 114 TYR A CA 1
ATOM 950 C C . TYR A 1 114 ? 15.829 8.355 -15.565 1.00 94.62 114 TYR A C 1
ATOM 952 O O . TYR A 1 114 ? 15.981 7.751 -16.620 1.00 94.62 114 TYR A O 1
ATOM 960 N N . ALA A 1 115 ? 16.601 8.109 -14.501 1.00 94.12 115 ALA A N 1
ATOM 961 C CA . ALA A 1 115 ? 17.704 7.149 -14.543 1.00 94.12 115 ALA A CA 1
ATOM 962 C C . ALA A 1 115 ? 17.208 5.715 -14.791 1.00 94.12 115 ALA A C 1
ATOM 964 O O . ALA A 1 115 ? 17.769 5.022 -15.634 1.00 94.12 115 ALA A O 1
ATOM 965 N N . SER A 1 116 ? 16.116 5.314 -14.138 1.00 92.75 116 SER A N 1
ATOM 966 C CA . SER A 1 116 ? 15.487 4.002 -14.316 1.00 92.75 116 SER A CA 1
ATOM 967 C C . SER A 1 116 ? 15.030 3.757 -15.755 1.00 92.75 116 SER A C 1
ATOM 969 O O . SER A 1 116 ? 15.141 2.642 -16.248 1.00 92.75 116 SER A O 1
ATOM 971 N N . THR A 1 117 ? 14.607 4.797 -16.490 1.00 92.25 117 THR A N 1
ATOM 972 C CA . THR A 1 117 ? 14.212 4.649 -17.909 1.00 92.25 117 THR A CA 1
ATOM 973 C C . THR A 1 117 ? 15.333 4.110 -18.804 1.00 92.25 117 THR A C 1
ATOM 975 O O . THR A 1 117 ? 15.061 3.570 -19.873 1.00 92.25 117 THR A O 1
ATOM 978 N N . GLN A 1 118 ? 16.591 4.232 -18.371 1.00 91.50 118 GLN A N 1
ATOM 979 C CA . GLN A 1 118 ? 17.762 3.788 -19.122 1.00 91.50 118 GLN A CA 1
ATOM 980 C C . GLN A 1 118 ? 18.150 2.326 -18.817 1.00 91.50 118 GLN A C 1
ATOM 982 O O . GLN A 1 118 ? 19.030 1.784 -19.484 1.00 91.50 118 GLN A O 1
ATOM 987 N N . THR A 1 119 ? 17.505 1.676 -17.840 1.00 90.94 119 THR A N 1
ATOM 988 C CA . THR A 1 119 ? 17.844 0.318 -17.372 1.00 90.94 119 THR A CA 1
ATOM 989 C C . THR A 1 119 ? 17.244 -0.791 -18.249 1.00 90.94 119 THR A C 1
ATOM 991 O O . THR A 1 119 ? 17.833 -1.861 -18.391 1.00 90.94 119 THR A O 1
ATOM 994 N N . TRP A 1 120 ? 16.090 -0.552 -18.880 1.00 90.38 120 TRP A N 1
ATOM 995 C CA . TRP A 1 120 ? 15.183 -1.596 -19.392 1.00 90.38 120 TRP A CA 1
ATOM 996 C C . TRP A 1 120 ? 15.616 -2.340 -20.662 1.00 90.38 120 TRP A C 1
ATOM 998 O O . TRP A 1 120 ? 14.785 -2.957 -21.327 1.00 90.38 120 TRP A O 1
ATOM 1008 N N .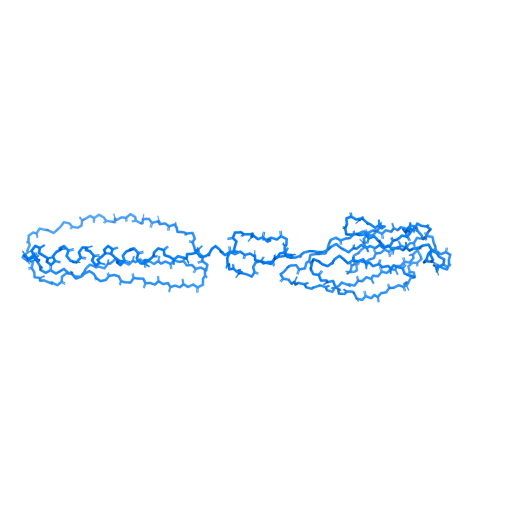 GLY A 1 121 ? 16.893 -2.283 -21.046 1.00 84.12 121 GLY A N 1
ATOM 1009 C CA . GLY A 1 121 ? 17.440 -3.095 -22.139 1.00 84.12 121 GLY A CA 1
ATOM 1010 C C . GLY A 1 121 ? 16.754 -2.906 -23.499 1.00 84.12 121 GLY A C 1
ATOM 1011 O O . GLY A 1 121 ? 16.769 -3.821 -24.315 1.00 84.12 121 GLY A O 1
ATOM 1012 N N . GLY A 1 122 ? 16.136 -1.744 -23.742 1.00 87.62 122 GLY A N 1
ATOM 1013 C CA . GLY A 1 122 ? 15.372 -1.463 -24.964 1.00 87.62 122 GLY A CA 1
ATOM 1014 C C . GLY A 1 122 ? 13.896 -1.871 -24.922 1.00 87.62 122 GLY A C 1
ATOM 1015 O O . GLY A 1 122 ? 13.211 -1.693 -25.926 1.00 87.62 122 GLY A O 1
ATOM 1016 N N . SER A 1 123 ? 13.399 -2.368 -23.785 1.00 94.31 123 SER A N 1
ATOM 1017 C CA . SER A 1 123 ? 11.969 -2.633 -23.584 1.00 94.31 123 SER A CA 1
ATOM 1018 C C . SER A 1 123 ? 11.167 -1.340 -23.716 1.00 94.31 123 SER A C 1
ATOM 1020 O O . SER A 1 123 ? 11.606 -0.285 -23.250 1.00 94.31 123 SER A O 1
ATOM 1022 N N . ALA A 1 124 ? 9.985 -1.407 -24.318 1.00 95.56 124 ALA A N 1
ATOM 1023 C CA . ALA A 1 124 ? 9.102 -0.261 -24.513 1.00 95.56 124 ALA A CA 1
ATOM 1024 C C . ALA A 1 124 ? 8.062 -0.108 -23.393 1.00 95.56 124 ALA A C 1
ATOM 1026 O O . ALA A 1 124 ? 7.597 1.005 -23.136 1.00 95.56 124 ALA A O 1
ATOM 1027 N N . VAL A 1 125 ? 7.666 -1.205 -22.736 1.00 96.62 125 VAL A N 1
ATOM 1028 C CA . VAL A 1 125 ? 6.538 -1.210 -21.794 1.00 96.62 125 VAL A CA 1
ATOM 1029 C C . VAL A 1 125 ? 6.841 -2.071 -20.574 1.00 96.62 125 VAL A C 1
ATOM 1031 O O . VAL A 1 125 ? 7.258 -3.216 -20.700 1.00 96.62 125 VAL A O 1
ATOM 1034 N N . LEU A 1 126 ? 6.521 -1.558 -19.385 1.00 97.31 126 LEU A N 1
ATOM 1035 C CA . LEU A 1 126 ? 6.512 -2.345 -18.151 1.00 97.31 126 LEU A CA 1
ATOM 1036 C C . LEU A 1 126 ? 5.081 -2.697 -17.755 1.00 97.31 126 LEU A C 1
ATOM 1038 O O . LEU A 1 126 ? 4.203 -1.837 -17.720 1.00 97.31 126 LEU A O 1
ATOM 1042 N N . LYS A 1 127 ? 4.855 -3.966 -17.423 1.00 97.88 127 LYS A N 1
ATOM 1043 C CA . LYS A 1 127 ? 3.608 -4.537 -16.909 1.00 97.88 127 LYS A CA 1
ATOM 1044 C C . LYS A 1 127 ? 3.768 -4.826 -15.422 1.00 97.88 127 LYS A C 1
ATOM 1046 O O . LYS A 1 127 ? 4.657 -5.579 -15.025 1.00 97.88 127 LYS A O 1
ATOM 1051 N N . ILE A 1 128 ? 2.875 -4.274 -14.611 1.00 98.19 128 ILE A N 1
ATOM 1052 C CA . ILE A 1 128 ? 2.909 -4.410 -13.156 1.00 98.19 128 ILE A CA 1
ATOM 1053 C C . ILE A 1 128 ? 1.826 -5.378 -12.696 1.00 98.19 128 ILE A C 1
ATOM 1055 O O . ILE A 1 128 ? 0.661 -5.273 -13.089 1.00 98.19 128 ILE A O 1
ATOM 1059 N N . TYR A 1 129 ? 2.218 -6.294 -11.818 1.00 98.12 129 TYR A N 1
ATOM 1060 C CA . TYR A 1 129 ? 1.346 -7.250 -11.155 1.00 98.12 129 TYR A CA 1
ATOM 1061 C C . TYR A 1 129 ? 1.492 -7.104 -9.643 1.00 98.12 129 TYR A C 1
ATOM 1063 O O . TYR A 1 129 ? 2.602 -6.963 -9.127 1.00 98.12 129 TYR A O 1
ATOM 1071 N N . VAL A 1 130 ? 0.366 -7.166 -8.937 1.00 98.12 130 VAL A N 1
ATOM 1072 C CA . VAL A 1 130 ? 0.318 -7.141 -7.470 1.00 98.12 130 VAL A CA 1
ATOM 1073 C C . VAL A 1 130 ? -0.454 -8.358 -6.989 1.00 98.12 130 VAL A C 1
ATOM 1075 O O . VAL A 1 130 ? -1.619 -8.522 -7.358 1.00 98.12 130 VAL A O 1
ATOM 1078 N N . ASP A 1 131 ? 0.199 -9.204 -6.194 1.00 97.19 131 ASP A N 1
ATOM 1079 C CA . ASP A 1 131 ? -0.297 -10.515 -5.752 1.00 97.19 131 ASP A CA 1
ATOM 1080 C C . ASP A 1 131 ? -0.759 -11.393 -6.928 1.00 97.19 131 ASP A C 1
ATOM 1082 O O . ASP A 1 131 ? -1.790 -12.061 -6.886 1.00 97.19 131 ASP A O 1
ATOM 1086 N N . GLY A 1 132 ? -0.008 -11.338 -8.032 1.00 95.81 132 GLY A N 1
ATOM 1087 C CA . GLY A 1 132 ? -0.303 -12.071 -9.266 1.00 95.81 132 GLY A CA 1
ATOM 1088 C C . GLY A 1 132 ? -1.418 -11.475 -10.135 1.00 95.81 132 GLY A C 1
ATOM 1089 O O . GLY A 1 132 ? -1.582 -11.909 -11.272 1.00 95.81 132 GLY A O 1
ATOM 1090 N N . ALA A 1 133 ? -2.151 -10.460 -9.667 1.00 97.56 133 ALA A N 1
ATOM 1091 C CA . ALA A 1 133 ? -3.162 -9.770 -10.468 1.00 97.56 133 ALA A CA 1
ATOM 1092 C C . ALA A 1 133 ? -2.533 -8.641 -11.297 1.00 97.56 133 ALA A C 1
ATOM 1094 O O . ALA A 1 133 ? -1.828 -7.793 -10.747 1.00 97.56 133 ALA A O 1
ATOM 1095 N N . TYR A 1 134 ? -2.821 -8.603 -12.602 1.00 97.69 134 TYR A N 1
ATOM 1096 C CA . TYR A 1 134 ? -2.389 -7.513 -13.481 1.00 97.69 134 TYR A CA 1
ATOM 1097 C C . TYR A 1 134 ? -3.026 -6.194 -13.034 1.00 97.69 134 TYR A C 1
ATOM 1099 O O . TYR A 1 134 ? -4.249 -6.093 -12.933 1.00 97.69 134 TYR A O 1
ATOM 1107 N N . LEU A 1 135 ? -2.190 -5.199 -12.744 1.00 97.56 135 LEU A N 1
ATOM 1108 C CA . LEU A 1 135 ? -2.626 -3.863 -12.350 1.00 97.56 135 LEU A CA 1
ATOM 1109 C C . LEU A 1 135 ? -2.737 -2.940 -13.564 1.00 97.56 135 LEU A C 1
ATOM 1111 O O . LEU A 1 135 ? -3.719 -2.221 -13.713 1.00 97.56 135 LEU A O 1
ATOM 1115 N N . GLY A 1 136 ? -1.714 -2.949 -14.414 1.00 97.62 136 GLY A N 1
ATOM 1116 C CA . GLY A 1 136 ? -1.608 -2.044 -15.546 1.00 97.62 136 GLY A CA 1
ATOM 1117 C C . GLY A 1 136 ? -0.206 -2.039 -16.135 1.00 97.62 136 GLY A C 1
ATOM 1118 O O . GLY A 1 136 ? 0.674 -2.799 -15.721 1.00 97.62 136 GLY A O 1
ATOM 1119 N N . SER A 1 137 ? 0.002 -1.163 -17.107 1.00 97.44 137 SER A N 1
ATOM 1120 C CA . SER A 1 137 ? 1.299 -0.960 -17.741 1.00 97.44 137 SER A CA 1
ATOM 1121 C C . SER A 1 137 ? 1.529 0.500 -18.086 1.00 97.44 137 SER A C 1
ATOM 1123 O O . SER A 1 137 ? 0.570 1.232 -18.319 1.00 97.44 137 SER A O 1
ATOM 1125 N N . PHE A 1 138 ? 2.795 0.892 -18.163 1.00 97.00 138 PHE A N 1
ATOM 1126 C CA . PHE A 1 138 ? 3.224 2.222 -18.588 1.00 97.00 138 PHE A CA 1
ATOM 1127 C C . PHE A 1 138 ? 4.474 2.112 -19.472 1.00 97.00 138 PHE A C 1
ATOM 1129 O O . PHE A 1 138 ? 5.169 1.089 -19.452 1.00 97.00 138 PHE A O 1
ATOM 1136 N N . ALA A 1 139 ? 4.738 3.136 -20.284 1.00 96.69 139 ALA A N 1
ATOM 1137 C CA . ALA A 1 139 ? 5.891 3.132 -21.178 1.00 96.69 139 ALA A CA 1
ATOM 1138 C C . ALA A 1 139 ? 7.196 3.305 -20.388 1.00 96.69 139 ALA A C 1
ATOM 1140 O O . ALA A 1 139 ? 7.278 4.132 -19.482 1.00 96.69 139 ALA A O 1
ATOM 1141 N N . THR A 1 140 ? 8.251 2.585 -20.764 1.00 95.94 140 THR A N 1
ATOM 1142 C CA . THR A 1 140 ? 9.573 2.685 -20.115 1.00 95.94 140 THR A CA 1
ATOM 1143 C C . THR A 1 140 ? 10.180 4.083 -20.204 1.00 95.94 140 THR A C 1
ATOM 1145 O O . THR A 1 140 ? 11.006 4.435 -19.366 1.00 95.94 140 THR A O 1
ATOM 1148 N N . SER A 1 141 ? 9.741 4.893 -21.173 1.00 94.56 141 SER A N 1
ATOM 1149 C CA . SER A 1 141 ? 10.125 6.295 -21.349 1.00 94.56 141 SER A CA 1
ATOM 1150 C C . SER A 1 141 ? 9.379 7.280 -20.442 1.00 94.56 141 SER A C 1
ATOM 1152 O O . SER A 1 141 ? 9.793 8.433 -20.339 1.00 94.56 141 SER A O 1
ATOM 1154 N N . GLU A 1 142 ? 8.266 6.885 -19.818 1.00 95.06 142 GLU A N 1
ATOM 1155 C CA . GLU A 1 142 ? 7.531 7.747 -18.886 1.00 95.06 142 GLU A CA 1
ATOM 1156 C C . GLU A 1 142 ? 8.237 7.773 -17.533 1.00 95.06 142 GLU A C 1
ATOM 1158 O O . GLU A 1 142 ? 8.598 6.730 -16.996 1.00 95.06 142 GLU A O 1
ATOM 1163 N N . TYR A 1 143 ? 8.426 8.948 -16.941 1.00 96.12 143 TYR A N 1
ATOM 1164 C CA . TYR A 1 143 ? 9.072 9.062 -15.636 1.00 96.12 143 TYR A CA 1
ATOM 1165 C C . TYR A 1 143 ? 8.495 10.205 -14.814 1.00 96.12 143 TYR A C 1
ATOM 1167 O O . TYR A 1 143 ? 7.953 11.177 -15.341 1.00 96.12 143 TYR A O 1
ATOM 1175 N N . ILE A 1 144 ? 8.673 10.100 -13.501 1.00 96.06 144 ILE A N 1
ATOM 1176 C CA . ILE A 1 144 ? 8.394 11.170 -12.551 1.00 96.06 144 ILE A CA 1
ATOM 1177 C C . ILE A 1 144 ? 9.738 11.668 -12.019 1.00 96.06 144 ILE A C 1
ATOM 1179 O O . ILE A 1 144 ? 10.569 10.890 -11.554 1.00 96.06 144 ILE A O 1
ATOM 1183 N N . ALA A 1 145 ? 9.981 12.977 -12.127 1.00 94.00 145 ALA A N 1
ATOM 1184 C CA . ALA A 1 145 ? 11.280 13.571 -11.801 1.00 94.00 145 ALA A CA 1
ATOM 1185 C C . ALA A 1 145 ? 11.662 13.419 -10.318 1.00 94.00 145 ALA A C 1
ATOM 1187 O O . ALA A 1 145 ? 12.842 13.312 -9.990 1.00 94.00 145 ALA A O 1
ATOM 1188 N N . THR A 1 146 ? 10.670 13.402 -9.431 1.00 93.12 146 THR A N 1
ATOM 1189 C CA . THR A 1 146 ? 10.846 13.311 -7.979 1.00 93.12 146 THR A CA 1
ATOM 1190 C C . THR A 1 146 ? 9.959 12.219 -7.404 1.00 93.12 146 THR A C 1
ATOM 1192 O O . THR A 1 146 ? 8.902 11.925 -7.960 1.00 93.12 146 THR A O 1
ATOM 1195 N N . ALA A 1 147 ? 10.362 11.653 -6.264 1.00 93.44 147 ALA A N 1
ATOM 1196 C CA . ALA A 1 147 ? 9.538 10.684 -5.554 1.00 93.44 147 ALA A CA 1
ATOM 1197 C C . ALA A 1 147 ? 8.132 11.272 -5.293 1.00 93.44 147 ALA A C 1
ATOM 1199 O O . ALA A 1 147 ? 8.038 12.399 -4.793 1.00 93.44 147 ALA A O 1
ATOM 1200 N N . PRO A 1 148 ? 7.053 10.563 -5.668 1.00 94.69 148 PRO A N 1
ATOM 1201 C CA . PRO A 1 148 ? 5.693 11.042 -5.482 1.00 94.69 148 PRO A CA 1
ATOM 1202 C C . PRO A 1 148 ? 5.319 11.080 -3.998 1.00 94.69 148 PRO A C 1
ATOM 1204 O O . PRO A 1 148 ? 5.787 10.269 -3.200 1.00 94.69 148 PRO A O 1
ATOM 1207 N N . ASP A 1 149 ? 4.437 12.009 -3.643 1.00 92.62 149 ASP A N 1
ATOM 1208 C CA . ASP A 1 149 ? 3.757 11.993 -2.353 1.00 92.62 149 ASP A CA 1
ATOM 1209 C C . ASP A 1 149 ? 2.518 11.076 -2.385 1.00 92.62 149 ASP A C 1
ATOM 1211 O O . ASP A 1 149 ? 2.189 10.445 -3.391 1.00 92.62 149 ASP A O 1
ATOM 1215 N N . CYS A 1 150 ? 1.808 11.017 -1.264 1.00 90.12 150 CYS A N 1
ATOM 1216 C CA . CYS A 1 150 ? 0.653 10.138 -1.062 1.00 90.12 150 CYS A CA 1
ATOM 1217 C C . CYS A 1 150 ? -0.600 10.617 -1.799 1.00 90.12 150 CYS A C 1
ATOM 1219 O O . CYS A 1 150 ? -1.529 9.839 -2.020 1.00 90.12 150 CYS A O 1
ATOM 1221 N N . ALA A 1 151 ? -0.641 11.905 -2.151 1.00 91.38 151 ALA A N 1
ATOM 1222 C CA . ALA A 1 151 ? -1.731 12.494 -2.914 1.00 91.38 151 ALA A CA 1
ATOM 1223 C C . ALA A 1 151 ? -1.578 12.195 -4.412 1.00 91.38 151 ALA A C 1
ATOM 1225 O O . ALA A 1 151 ? -2.573 12.111 -5.134 1.00 91.38 151 ALA A O 1
ATOM 1226 N N . SER A 1 152 ? -0.345 11.979 -4.875 1.00 93.75 152 SER A N 1
ATOM 1227 C CA . SER A 1 152 ? -0.048 11.581 -6.243 1.00 93.75 152 SER A CA 1
ATOM 1228 C C . SER A 1 152 ? -0.621 10.206 -6.595 1.00 93.75 152 SER A C 1
ATOM 1230 O O . SER A 1 152 ? -0.844 9.329 -5.756 1.00 93.75 152 SER A O 1
ATOM 1232 N N . ASN A 1 153 ? -0.858 10.004 -7.887 1.00 93.44 153 ASN A N 1
ATOM 1233 C CA . ASN A 1 153 ? -1.251 8.719 -8.458 1.00 93.44 153 ASN A CA 1
ATOM 1234 C C . ASN A 1 153 ? -0.059 7.910 -8.987 1.00 93.44 153 ASN A C 1
ATOM 1236 O O . ASN A 1 153 ? -0.261 6.769 -9.405 1.00 93.44 153 ASN A O 1
ATOM 1240 N N . GLY A 1 154 ? 1.157 8.469 -8.945 1.00 94.88 154 GLY A N 1
ATOM 1241 C CA . GLY A 1 154 ? 2.329 7.867 -9.580 1.00 94.88 154 GLY A CA 1
ATOM 1242 C C . GLY A 1 154 ? 2.088 7.592 -11.064 1.00 94.88 154 GLY A C 1
ATOM 1243 O O . GLY A 1 154 ? 1.276 8.260 -11.703 1.00 94.88 154 GLY A O 1
ATOM 1244 N N . GLN A 1 155 ? 2.781 6.589 -11.596 1.00 95.81 155 GLN A N 1
ATOM 1245 C CA . GLN A 1 155 ? 2.492 6.037 -12.925 1.00 95.81 155 GLN A CA 1
ATOM 1246 C C . GLN A 1 155 ? 1.377 4.997 -12.854 1.00 95.81 155 GLN A C 1
ATOM 1248 O O . GLN A 1 155 ? 0.479 4.978 -13.689 1.00 95.81 155 GLN A O 1
ATOM 1253 N N . LEU A 1 156 ? 1.399 4.171 -11.810 1.00 96.69 156 LEU A N 1
ATOM 1254 C CA . LEU A 1 156 ? 0.299 3.292 -11.438 1.00 96.69 156 LEU A CA 1
ATOM 1255 C C . LEU A 1 156 ? 0.119 3.349 -9.929 1.00 96.69 156 LEU A C 1
ATOM 1257 O O . LEU A 1 156 ? 1.059 3.606 -9.180 1.00 96.69 156 LEU A O 1
ATOM 1261 N N . ASN A 1 157 ? -1.087 3.059 -9.465 1.00 96.75 157 ASN A N 1
ATOM 1262 C CA . ASN A 1 157 ? -1.340 2.902 -8.045 1.00 96.75 157 ASN A CA 1
ATOM 1263 C C . ASN A 1 157 ? -2.430 1.866 -7.797 1.00 96.75 157 ASN A C 1
ATOM 1265 O O . ASN A 1 157 ? -3.269 1.612 -8.660 1.00 96.75 157 ASN A O 1
ATOM 1269 N N . LYS A 1 158 ? -2.405 1.268 -6.608 1.00 95.81 158 LYS A N 1
ATOM 1270 C CA . LYS A 1 158 ? -3.428 0.335 -6.138 1.00 95.81 158 LYS A CA 1
ATOM 1271 C C . LYS A 1 158 ? -3.642 0.540 -4.647 1.00 95.81 158 LYS A C 1
ATOM 1273 O O . LYS A 1 158 ? -2.677 0.543 -3.887 1.00 95.81 158 LYS A O 1
ATOM 1278 N N . THR A 1 159 ? -4.892 0.671 -4.224 1.00 95.62 159 THR A N 1
ATOM 1279 C CA . THR A 1 159 ? -5.235 0.606 -2.800 1.00 95.62 159 THR A CA 1
ATOM 1280 C C . THR A 1 159 ? -5.262 -0.853 -2.366 1.00 95.62 159 THR A C 1
ATOM 1282 O O . THR A 1 159 ? -5.946 -1.676 -2.977 1.00 95.62 159 THR A O 1
ATOM 1285 N N . ILE A 1 160 ? -4.495 -1.172 -1.331 1.00 95.94 160 ILE A N 1
ATOM 1286 C CA . ILE A 1 160 ? -4.415 -2.502 -0.737 1.00 95.94 160 ILE A CA 1
ATOM 1287 C C . ILE A 1 160 ? -5.189 -2.479 0.577 1.00 95.94 160 ILE A C 1
ATOM 1289 O O . ILE A 1 160 ? -4.908 -1.661 1.449 1.00 95.94 160 ILE A O 1
ATOM 1293 N N . ASP A 1 161 ? -6.150 -3.388 0.711 1.00 95.69 161 ASP A N 1
ATOM 1294 C CA . ASP A 1 161 ? -6.903 -3.596 1.945 1.00 95.69 161 ASP A CA 1
ATOM 1295 C C . ASP A 1 161 ? -6.120 -4.517 2.895 1.00 95.69 161 ASP A C 1
ATOM 1297 O O . ASP A 1 161 ? -5.700 -5.625 2.530 1.00 95.69 161 ASP A O 1
ATOM 1301 N N . PHE A 1 162 ? -5.883 -4.042 4.115 1.00 95.75 162 PHE A N 1
ATOM 1302 C CA . PHE A 1 162 ? -5.170 -4.781 5.154 1.00 95.75 162 PHE A CA 1
ATOM 1303 C C . PHE A 1 162 ? -6.148 -5.482 6.108 1.00 95.75 162 PHE A C 1
ATOM 1305 O O . PHE A 1 162 ? -5.726 -6.286 6.947 1.00 95.75 162 PHE A O 1
ATOM 1312 N N . GLY A 1 163 ? -7.450 -5.202 5.997 1.00 95.00 163 GLY A N 1
ATOM 1313 C CA . GLY A 1 163 ? -8.460 -5.625 6.955 1.00 95.00 163 GLY A CA 1
ATOM 1314 C C . GLY A 1 163 ? -8.133 -5.081 8.342 1.00 95.00 163 GLY A C 1
ATOM 1315 O O . GLY A 1 163 ? -7.837 -3.901 8.503 1.00 95.00 163 GLY A O 1
ATOM 1316 N N . ASN A 1 164 ? -8.135 -5.952 9.352 1.00 94.81 164 ASN A N 1
ATOM 1317 C CA . ASN A 1 164 ? -7.890 -5.568 10.747 1.00 94.81 164 ASN A CA 1
ATOM 1318 C C . ASN A 1 164 ? -6.401 -5.530 11.137 1.00 94.81 164 ASN A C 1
ATOM 1320 O O . ASN A 1 164 ? -6.074 -5.382 12.315 1.00 94.81 164 ASN A O 1
ATOM 1324 N N . SER A 1 165 ? -5.492 -5.711 10.176 1.00 95.38 165 SER A N 1
ATOM 1325 C CA . SER A 1 165 ? -4.046 -5.707 10.421 1.00 95.38 165 SER A CA 1
ATOM 1326 C C . SER A 1 165 ? -3.441 -4.348 10.082 1.00 95.38 165 SER A C 1
ATOM 1328 O O . SER A 1 165 ? -3.841 -3.700 9.124 1.00 95.38 165 SER A O 1
ATOM 1330 N N . THR A 1 166 ? -2.430 -3.922 10.838 1.00 94.62 166 THR A N 1
ATOM 1331 C CA . THR A 1 166 ? -1.704 -2.666 10.576 1.00 94.62 166 THR A CA 1
ATOM 1332 C C . THR A 1 166 ? -0.570 -2.828 9.570 1.00 94.62 166 THR A C 1
ATOM 1334 O O . THR A 1 166 ? 0.040 -1.839 9.167 1.00 94.62 166 THR A O 1
ATOM 1337 N N . THR A 1 167 ? -0.269 -4.060 9.164 1.00 95.88 167 THR A N 1
ATOM 1338 C CA . THR A 1 167 ? 0.754 -4.375 8.172 1.00 95.88 167 THR A CA 1
ATOM 1339 C C . THR A 1 167 ? 0.211 -5.368 7.155 1.00 95.88 167 THR A C 1
ATOM 1341 O O . THR A 1 167 ? -0.605 -6.237 7.475 1.00 95.88 167 THR A O 1
ATOM 1344 N N . LYS A 1 168 ? 0.672 -5.241 5.913 1.00 96.50 168 LYS A N 1
ATOM 1345 C CA . LYS A 1 168 ? 0.339 -6.162 4.829 1.00 96.50 168 LYS A CA 1
ATOM 1346 C C . LYS A 1 168 ? 1.551 -6.349 3.940 1.00 96.50 168 LYS A C 1
ATOM 1348 O O . LYS A 1 168 ? 2.178 -5.379 3.527 1.00 96.50 168 LYS A O 1
ATOM 1353 N N . THR A 1 169 ? 1.864 -7.598 3.629 1.00 97.44 169 THR A N 1
ATOM 1354 C CA . THR A 1 169 ? 2.882 -7.921 2.632 1.00 97.44 169 THR A CA 1
ATOM 1355 C C . THR A 1 169 ? 2.196 -8.263 1.318 1.00 97.44 169 THR A C 1
ATOM 1357 O O . THR A 1 169 ? 1.284 -9.091 1.314 1.00 97.44 169 THR A O 1
ATOM 1360 N N . VAL A 1 170 ? 2.633 -7.629 0.231 1.00 97.12 170 VAL A N 1
ATOM 1361 C CA . VAL A 1 170 ? 2.169 -7.912 -1.134 1.00 97.12 170 VAL A CA 1
ATOM 1362 C C . VAL A 1 170 ? 3.346 -8.288 -2.023 1.00 97.12 170 VAL A C 1
ATOM 1364 O O . VAL A 1 170 ? 4.459 -7.785 -1.844 1.00 97.12 170 VAL A O 1
ATOM 1367 N N . ASN A 1 171 ? 3.110 -9.176 -2.982 1.00 98.06 171 ASN A N 1
ATOM 1368 C CA . ASN A 1 171 ? 4.082 -9.517 -4.011 1.00 98.06 171 ASN A CA 1
ATOM 1369 C C . ASN A 1 171 ? 3.957 -8.538 -5.181 1.00 98.06 171 ASN A C 1
ATOM 1371 O O . ASN A 1 171 ? 2.901 -8.443 -5.805 1.00 98.06 171 ASN A O 1
ATOM 1375 N N . VAL A 1 172 ? 5.037 -7.827 -5.485 1.00 98.19 172 VAL A N 1
ATOM 1376 C CA . VAL A 1 172 ? 5.151 -6.972 -6.666 1.00 98.19 172 VAL A CA 1
ATOM 1377 C C . VAL A 1 172 ? 5.979 -7.697 -7.707 1.00 98.19 172 VAL A C 1
ATOM 1379 O O . VAL A 1 172 ? 7.126 -8.069 -7.451 1.00 98.19 172 VAL A O 1
ATOM 1382 N N . LYS A 1 173 ? 5.401 -7.842 -8.897 1.00 98.31 173 LYS A N 1
ATOM 1383 C CA . LYS A 1 173 ? 6.070 -8.405 -10.063 1.00 98.31 173 LYS A CA 1
ATOM 1384 C C . LYS A 1 173 ? 6.029 -7.427 -11.231 1.00 98.31 173 LYS A C 1
ATOM 1386 O O . LYS A 1 173 ? 4.974 -6.878 -11.548 1.00 98.31 173 LYS A O 1
ATOM 1391 N N . VAL A 1 174 ? 7.179 -7.234 -11.871 1.00 97.69 174 VAL A N 1
ATOM 1392 C CA . VAL A 1 174 ? 7.365 -6.344 -13.022 1.00 97.69 174 VAL A CA 1
ATOM 1393 C C . VAL A 1 174 ? 7.868 -7.166 -14.196 1.00 97.69 174 VAL A C 1
ATOM 1395 O O . VAL A 1 174 ? 8.934 -7.778 -14.115 1.00 97.69 174 VAL A O 1
ATOM 1398 N N . LEU A 1 175 ? 7.089 -7.176 -15.274 1.00 97.31 175 LEU A N 1
ATOM 1399 C CA . LEU A 1 175 ? 7.432 -7.832 -16.532 1.00 97.31 175 LEU A CA 1
ATOM 1400 C C . LEU A 1 175 ? 7.567 -6.796 -17.650 1.00 97.31 175 LEU A C 1
ATOM 1402 O O . LEU A 1 175 ? 6.910 -5.762 -17.590 1.00 97.31 175 LEU A O 1
ATOM 1406 N N . ASP A 1 176 ? 8.338 -7.079 -18.693 1.00 96.25 176 ASP A N 1
ATOM 1407 C CA . ASP A 1 176 ? 8.318 -6.274 -19.924 1.00 96.25 176 ASP A CA 1
ATOM 1408 C C . ASP A 1 176 ? 7.224 -6.724 -20.924 1.00 96.25 176 ASP A C 1
ATOM 1410 O O . ASP A 1 176 ? 6.371 -7.588 -20.648 1.00 96.25 176 ASP A O 1
ATOM 1414 N N . GLU A 1 177 ? 7.223 -6.148 -22.130 1.00 95.44 177 GLU A N 1
ATOM 1415 C CA . GLU A 1 177 ? 6.336 -6.567 -23.216 1.00 95.44 177 GLU A CA 1
ATOM 1416 C C . GLU A 1 177 ? 6.509 -8.041 -23.626 1.00 95.44 177 GLU A C 1
ATOM 1418 O O . GLU A 1 177 ? 5.510 -8.678 -23.975 1.00 95.44 177 GLU A O 1
ATOM 1423 N N . ASN A 1 178 ? 7.716 -8.598 -23.490 1.00 95.81 178 ASN A N 1
ATOM 1424 C CA . ASN A 1 178 ? 8.089 -9.970 -23.845 1.00 95.81 178 ASN A CA 1
ATOM 1425 C C . ASN A 1 178 ? 7.877 -10.970 -22.693 1.00 95.81 178 ASN A C 1
ATOM 1427 O O . ASN A 1 178 ? 8.124 -12.165 -22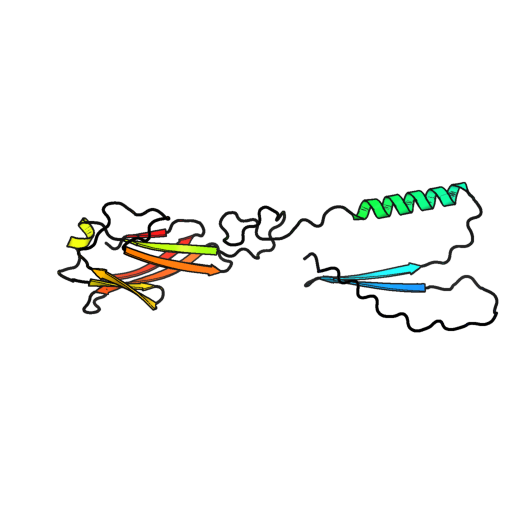.854 1.00 95.81 178 ASN A O 1
ATOM 1431 N N . ASN A 1 179 ? 7.361 -10.498 -21.553 1.00 95.62 179 ASN A N 1
ATOM 1432 C CA . ASN A 1 179 ? 7.174 -11.245 -20.309 1.00 95.62 179 ASN A CA 1
ATOM 1433 C C . ASN A 1 179 ? 8.484 -11.658 -19.617 1.00 95.62 179 ASN A C 1
ATOM 1435 O O . ASN A 1 179 ? 8.480 -12.589 -18.810 1.00 95.62 179 ASN A O 1
ATOM 1439 N N . TYR A 1 180 ? 9.588 -10.965 -19.896 1.00 95.50 180 TYR A N 1
ATOM 1440 C CA . TYR A 1 180 ? 10.803 -11.083 -19.101 1.00 95.50 180 TYR A CA 1
ATOM 1441 C C . TYR A 1 180 ? 10.573 -10.479 -17.711 1.00 95.50 180 TYR A C 1
ATOM 1443 O O . TYR A 1 180 ? 10.041 -9.375 -17.589 1.00 95.50 180 TYR A O 1
ATOM 1451 N N . GLU A 1 181 ? 10.951 -11.212 -16.662 1.00 96.25 181 GLU A N 1
ATOM 1452 C CA . GLU A 1 181 ? 10.772 -10.799 -15.269 1.00 96.25 181 GLU A CA 1
ATOM 1453 C C . GLU A 1 181 ? 11.952 -9.941 -14.812 1.00 96.25 181 GLU A C 1
ATOM 1455 O O . GLU A 1 181 ? 13.057 -10.439 -14.607 1.00 96.25 181 GLU A O 1
ATOM 1460 N N . TRP A 1 182 ? 11.702 -8.642 -14.645 1.00 95.38 182 TRP A N 1
ATOM 1461 C CA . TRP A 1 182 ? 12.680 -7.696 -14.108 1.00 95.38 182 TRP A CA 1
ATOM 1462 C C . TRP A 1 182 ? 12.712 -7.733 -12.582 1.00 95.38 182 TRP A C 1
ATOM 1464 O O . TRP A 1 182 ? 13.781 -7.732 -11.978 1.00 95.38 182 TRP A O 1
ATOM 1474 N N . TYR A 1 183 ? 11.532 -7.800 -11.962 1.00 95.81 183 TYR A N 1
ATOM 1475 C CA . TYR A 1 183 ? 11.382 -7.820 -10.511 1.00 95.81 183 TYR A CA 1
ATOM 1476 C C . TYR A 1 183 ? 10.292 -8.783 -10.078 1.00 95.81 183 TYR A C 1
ATOM 1478 O O . TYR A 1 183 ? 9.247 -8.893 -10.721 1.00 95.81 183 TYR A O 1
ATOM 1486 N N . ASN A 1 184 ? 10.521 -9.419 -8.934 1.00 96.94 184 ASN A N 1
ATOM 1487 C CA . ASN A 1 184 ? 9.548 -10.241 -8.234 1.00 96.94 184 ASN A CA 1
ATOM 1488 C C . ASN A 1 184 ? 9.930 -10.294 -6.757 1.00 96.94 184 ASN A C 1
ATOM 1490 O O . ASN A 1 184 ? 10.808 -11.050 -6.342 1.00 96.94 184 ASN A O 1
ATOM 1494 N N . GLN A 1 185 ? 9.316 -9.417 -5.973 1.00 96.44 185 GLN A N 1
ATOM 1495 C CA . GLN A 1 185 ? 9.678 -9.223 -4.578 1.00 96.44 185 GLN A CA 1
ATOM 1496 C C . GLN A 1 185 ? 8.458 -8.975 -3.711 1.00 96.44 185 GLN A C 1
ATOM 1498 O O . GLN A 1 185 ? 7.451 -8.417 -4.143 1.00 96.44 185 GLN A O 1
ATOM 1503 N N . ASN A 1 186 ? 8.585 -9.348 -2.446 1.00 97.06 186 ASN A N 1
ATOM 1504 C CA . ASN A 1 186 ? 7.580 -9.052 -1.445 1.00 97.06 186 ASN A CA 1
ATOM 1505 C C . ASN A 1 186 ? 7.914 -7.718 -0.783 1.00 97.06 186 ASN A C 1
ATOM 1507 O O . ASN A 1 186 ? 9.035 -7.516 -0.317 1.00 97.06 186 ASN A O 1
ATOM 1511 N N . ILE A 1 187 ? 6.937 -6.820 -0.736 1.00 95.38 187 ILE A N 1
ATOM 1512 C CA . ILE A 1 187 ? 7.040 -5.544 -0.033 1.00 95.38 187 ILE A CA 1
ATOM 1513 C C . ILE A 1 187 ? 6.082 -5.553 1.150 1.00 95.38 187 ILE A C 1
ATOM 1515 O O . ILE A 1 187 ? 4.943 -6.000 1.030 1.00 95.38 187 ILE A O 1
ATOM 1519 N N . THR A 1 188 ? 6.545 -5.068 2.297 1.00 95.94 188 THR A N 1
ATOM 1520 C CA . THR A 1 188 ? 5.708 -4.916 3.489 1.00 95.94 188 THR A CA 1
ATOM 1521 C C . THR A 1 188 ? 5.291 -3.464 3.615 1.00 95.94 188 THR A C 1
ATOM 1523 O O . THR A 1 188 ? 6.128 -2.571 3.710 1.00 95.94 188 THR A O 1
ATOM 1526 N N . MET A 1 189 ? 3.985 -3.253 3.613 1.00 95.56 189 MET A N 1
ATOM 1527 C CA . MET A 1 189 ? 3.334 -1.965 3.758 1.00 95.56 189 MET A CA 1
ATOM 1528 C C . MET A 1 189 ? 2.821 -1.826 5.194 1.00 95.56 189 MET A C 1
ATOM 1530 O O . MET A 1 189 ? 2.369 -2.811 5.786 1.00 95.56 189 MET A O 1
ATOM 1534 N N . ASN A 1 190 ? 2.853 -0.610 5.744 1.00 95.06 190 ASN A N 1
ATOM 1535 C CA . ASN A 1 190 ? 2.262 -0.310 7.051 1.00 95.06 190 ASN A CA 1
ATOM 1536 C C . ASN A 1 190 ? 1.115 0.694 6.898 1.00 95.06 190 ASN A C 1
ATOM 1538 O O . ASN A 1 190 ? 1.170 1.586 6.055 1.00 95.06 190 ASN A O 1
ATOM 1542 N N . ALA A 1 191 ? 0.091 0.561 7.733 1.00 93.00 191 ALA A N 1
ATOM 1543 C CA . ALA A 1 191 ? -1.080 1.419 7.700 1.00 93.00 191 ALA A CA 1
ATOM 1544 C C . ALA A 1 191 ? -0.719 2.866 8.061 1.00 93.00 191 ALA A C 1
ATOM 1546 O O . ALA A 1 191 ? 0.058 3.122 8.995 1.00 93.00 191 ALA A O 1
ATOM 1547 N N . GLY A 1 192 ? -1.284 3.811 7.311 1.00 86.38 192 GLY A N 1
ATOM 1548 C CA . GLY A 1 192 ? -0.977 5.234 7.420 1.00 86.38 192 GLY A CA 1
ATOM 1549 C C . GLY A 1 192 ? 0.467 5.568 7.037 1.00 86.38 192 GLY A C 1
ATOM 1550 O O . GLY A 1 192 ? 0.956 6.640 7.400 1.00 86.38 192 GLY A O 1
ATOM 1551 N N . SER A 1 193 ? 1.175 4.645 6.377 1.00 84.50 193 SER A N 1
ATOM 1552 C CA . SER A 1 193 ? 2.507 4.880 5.834 1.00 84.50 193 SER A CA 1
ATOM 1553 C C . SER A 1 193 ? 2.428 4.843 4.317 1.00 84.50 193 SER A C 1
ATOM 1555 O O . SER A 1 193 ? 2.287 3.800 3.685 1.00 84.50 193 SER A O 1
ATOM 1557 N N . CYS A 1 194 ? 2.540 6.032 3.751 1.00 86.38 194 CYS A N 1
ATOM 1558 C CA . CYS A 1 194 ? 2.601 6.293 2.329 1.00 86.38 194 CYS A CA 1
ATOM 1559 C C . CYS A 1 194 ? 3.639 5.408 1.634 1.00 86.38 194 CYS A C 1
ATOM 1561 O O . CYS A 1 194 ? 4.842 5.677 1.711 1.00 86.38 194 CYS A O 1
ATOM 1563 N N . THR A 1 195 ? 3.193 4.332 0.987 1.00 94.19 195 THR A N 1
ATOM 1564 C CA . THR A 1 195 ? 4.118 3.360 0.404 1.00 94.19 195 THR A CA 1
ATOM 1565 C C . THR A 1 195 ? 4.313 3.650 -1.078 1.00 94.19 195 THR A C 1
ATOM 1567 O O . THR A 1 195 ? 3.443 3.385 -1.909 1.00 94.19 195 THR A O 1
ATOM 1570 N N . THR A 1 196 ? 5.491 4.167 -1.420 1.00 95.31 196 THR A N 1
ATOM 1571 C CA . THR A 1 196 ? 5.923 4.323 -2.811 1.00 95.31 196 THR A CA 1
ATOM 1572 C C . THR A 1 196 ? 6.914 3.220 -3.173 1.00 95.31 196 THR A C 1
ATOM 1574 O O . THR A 1 196 ? 7.768 2.839 -2.373 1.00 95.31 196 THR A O 1
ATOM 1577 N N . TYR A 1 197 ? 6.787 2.686 -4.383 1.00 95.75 197 TYR A N 1
ATOM 1578 C CA . TYR A 1 197 ? 7.666 1.670 -4.940 1.00 95.75 197 TYR A CA 1
ATOM 1579 C C . TYR A 1 197 ? 8.342 2.231 -6.188 1.00 95.75 197 TYR A C 1
ATOM 1581 O O . TYR A 1 197 ? 7.684 2.452 -7.209 1.00 95.75 197 TYR A O 1
ATOM 1589 N N . GLN A 1 198 ? 9.648 2.488 -6.080 1.00 95.75 198 GLN A N 1
ATOM 1590 C CA . GLN A 1 198 ? 10.460 2.892 -7.219 1.00 95.75 198 GLN A CA 1
ATOM 1591 C C . GLN A 1 198 ? 10.885 1.652 -8.008 1.00 95.75 198 GLN A C 1
ATOM 1593 O O . GLN A 1 198 ? 11.531 0.759 -7.465 1.00 95.75 198 GLN A O 1
ATOM 1598 N N . ILE A 1 199 ? 10.535 1.620 -9.286 1.00 93.88 199 ILE A N 1
ATOM 1599 C CA . ILE A 1 199 ? 10.918 0.577 -10.233 1.00 93.88 199 ILE A CA 1
ATOM 1600 C C . ILE A 1 199 ? 12.273 0.997 -10.825 1.00 93.88 199 ILE A C 1
ATOM 1602 O O . ILE A 1 199 ? 12.361 2.075 -11.415 1.00 93.88 199 ILE A O 1
ATOM 1606 N N . LEU A 1 200 ? 13.335 0.220 -10.573 1.00 86.62 200 LEU A N 1
ATOM 1607 C CA . LEU A 1 200 ? 14.733 0.605 -10.841 1.00 86.62 200 LEU A CA 1
ATOM 1608 C C . LEU A 1 200 ? 15.320 0.010 -12.120 1.00 86.62 200 LEU A C 1
ATOM 1610 O O . LEU A 1 200 ? 15.084 -1.190 -12.359 1.00 86.62 200 LEU A O 1
#